Protein AF-A0A0J8B1Q4-F1 (afdb_monomer)

Organism: Beta vulgaris subsp. vulgaris (NCBI:txid3555)

pLDDT: mean 83.93, std 10.32, range [38.09, 93.94]

Solvent-accessible surface area (backbone atoms only — not comparable to full-atom values): 11770 Å² total; per-residue (Å²): 139,88,89,68,61,46,38,31,27,43,56,73,70,68,69,85,53,42,29,59,57,45,9,60,43,55,47,19,37,29,39,47,36,58,26,38,30,34,30,56,34,96,83,41,42,68,47,98,62,31,47,46,69,57,29,53,52,28,37,49,53,17,38,54,51,20,23,70,75,60,75,47,85,52,40,50,30,46,48,30,54,62,98,44,70,69,60,22,48,52,44,48,50,51,42,52,75,71,64,57,85,48,65,38,69,68,57,83,84,72,66,85,82,92,80,78,88,76,86,60,83,84,78,73,50,71,54,70,72,98,41,44,74,86,49,48,40,62,51,45,69,75,56,54,63,69,34,34,43,30,30,29,67,48,17,69,65,32,96,82,35,38,33,44,20,19,36,19,51,41,52,49,50,50,53,48,51,50,41,48,76,75,66,51,58,45,92,81,42,30,74,56,54,50,54,59,50,25,76,79,33,69,45,30,34,51,51,49,66,72,70,57,129

Structure (mmCIF, N/CA/C/O backbone):
data_AF-A0A0J8B1Q4-F1
#
_entry.id   AF-A0A0J8B1Q4-F1
#
loop_
_atom_site.group_PDB
_atom_site.id
_atom_site.type_symbol
_atom_site.label_atom_id
_atom_site.label_alt_id
_atom_site.label_comp_id
_atom_site.label_asym_id
_atom_site.label_entity_id
_atom_site.label_seq_id
_atom_site.pdbx_PDB_ins_code
_atom_site.Cartn_x
_atom_site.Cartn_y
_atom_site.Cartn_z
_atom_site.occupancy
_atom_site.B_iso_or_equiv
_atom_site.auth_seq_id
_atom_site.auth_comp_id
_atom_site.auth_asym_id
_atom_site.auth_atom_id
_atom_site.pdbx_PDB_model_num
ATOM 1 N N . MET A 1 1 ? -15.428 -6.285 -0.176 1.00 45.53 1 MET A N 1
ATOM 2 C CA . MET A 1 1 ? -16.090 -5.315 0.722 1.00 45.53 1 MET A CA 1
ATOM 3 C C . MET A 1 1 ? -16.021 -3.946 0.068 1.00 45.53 1 MET A C 1
ATOM 5 O O . MET A 1 1 ? -14.973 -3.623 -0.469 1.00 45.53 1 MET A O 1
ATOM 9 N N . TYR A 1 2 ? -17.114 -3.187 0.093 1.00 65.19 2 TYR A N 1
ATOM 10 C CA . TYR A 1 2 ? -17.169 -1.767 -0.281 1.00 65.19 2 TYR A CA 1
ATOM 11 C C . TYR A 1 2 ? -17.532 -0.963 0.982 1.00 65.19 2 TYR A C 1
ATOM 13 O O . TYR A 1 2 ? -18.141 -1.542 1.882 1.00 65.19 2 TYR A O 1
ATOM 21 N N . GLY A 1 3 ? -17.166 0.324 1.066 1.00 73.31 3 GLY A N 1
ATOM 22 C CA . GLY A 1 3 ? -17.510 1.196 2.209 1.00 73.31 3 GLY A CA 1
ATOM 23 C C . GLY A 1 3 ? -16.371 1.514 3.189 1.00 73.31 3 GLY A C 1
ATOM 24 O O . GLY A 1 3 ? -16.642 1.913 4.317 1.00 73.31 3 GLY A O 1
ATOM 25 N N . ARG A 1 4 ? -15.112 1.323 2.774 1.00 78.44 4 ARG A N 1
ATOM 26 C CA . ARG A 1 4 ? -13.911 1.838 3.450 1.00 78.44 4 ARG A CA 1
ATOM 27 C C . ARG A 1 4 ? -12.933 2.388 2.415 1.00 78.44 4 ARG A C 1
ATOM 29 O O . ARG A 1 4 ? -12.966 1.965 1.259 1.00 78.44 4 ARG A O 1
ATOM 36 N N . HIS A 1 5 ? -12.022 3.244 2.855 1.00 79.38 5 HIS A N 1
ATOM 37 C CA . HIS A 1 5 ? -10.946 3.796 2.031 1.00 79.38 5 HIS A CA 1
ATOM 38 C C . HIS A 1 5 ? -9.934 2.734 1.620 1.00 79.38 5 HIS A C 1
ATOM 40 O O . HIS A 1 5 ? -9.787 1.692 2.271 1.00 79.38 5 HIS A O 1
ATOM 46 N N . LEU A 1 6 ? -9.195 3.036 0.554 1.00 87.56 6 LEU A N 1
ATOM 47 C CA . LEU A 1 6 ? -8.104 2.197 0.076 1.00 87.56 6 LEU A CA 1
ATOM 48 C C . LEU A 1 6 ? -6.790 2.599 0.755 1.00 87.56 6 LEU A C 1
ATOM 50 O O . LEU A 1 6 ? -6.454 3.783 0.837 1.00 87.56 6 LEU A O 1
ATOM 54 N N . LEU A 1 7 ? -6.022 1.610 1.207 1.00 86.94 7 LEU A N 1
ATOM 55 C CA . LEU A 1 7 ? -4.734 1.818 1.865 1.00 86.94 7 LEU A CA 1
ATOM 56 C C . LEU A 1 7 ? -3.567 1.504 0.933 1.00 86.94 7 LEU A C 1
ATOM 58 O O . LEU A 1 7 ? -3.521 0.456 0.294 1.00 86.94 7 LEU A O 1
ATOM 62 N N . GLY A 1 8 ? -2.590 2.404 0.900 1.00 90.06 8 GLY A N 1
ATOM 63 C CA . GLY A 1 8 ? -1.397 2.333 0.073 1.00 90.06 8 GLY A CA 1
ATOM 64 C C . GLY A 1 8 ? -0.100 2.538 0.862 1.00 90.06 8 GLY A C 1
ATOM 65 O O . GLY A 1 8 ? -0.080 3.169 1.917 1.00 90.06 8 GLY A O 1
ATOM 66 N N . CYS A 1 9 ? 1.026 2.081 0.314 1.00 90.50 9 CYS A N 1
ATOM 67 C CA . CYS A 1 9 ? 2.361 2.398 0.837 1.00 90.50 9 CYS A CA 1
ATOM 68 C C . CYS A 1 9 ? 3.375 2.626 -0.293 1.00 90.50 9 CYS A C 1
ATOM 70 O O . CYS A 1 9 ? 3.524 1.793 -1.186 1.00 90.50 9 CYS A O 1
ATOM 72 N N . THR A 1 10 ? 4.124 3.735 -0.241 1.00 90.12 10 THR A N 1
ATOM 73 C CA . THR A 1 10 ? 5.301 3.924 -1.112 1.00 90.12 10 THR A CA 1
ATOM 74 C C . THR A 1 10 ? 6.493 3.189 -0.522 1.00 90.12 10 THR A C 1
ATOM 76 O O . THR A 1 10 ? 6.878 3.479 0.611 1.00 90.12 10 THR A O 1
ATOM 79 N N . ILE A 1 11 ? 7.109 2.296 -1.296 1.00 91.31 11 ILE A N 1
ATOM 80 C CA . ILE A 1 11 ? 8.283 1.544 -0.840 1.00 91.31 11 ILE A CA 1
ATOM 81 C C . ILE A 1 11 ? 9.485 2.479 -0.632 1.00 91.31 11 ILE A C 1
ATOM 83 O O . ILE A 1 11 ? 9.718 3.406 -1.412 1.00 91.31 11 ILE A O 1
ATOM 87 N N . LYS A 1 12 ? 10.257 2.226 0.429 1.00 86.00 12 LYS A N 1
ATOM 88 C CA . LYS A 1 12 ? 11.483 2.949 0.800 1.00 86.00 12 LYS A CA 1
ATOM 89 C C . LYS A 1 12 ? 12.621 1.954 1.106 1.00 86.00 12 LYS A C 1
ATOM 91 O O . LYS A 1 12 ? 12.324 0.810 1.437 1.00 86.00 12 LYS A O 1
ATOM 96 N N . PRO A 1 13 ? 13.905 2.369 1.043 1.00 87.88 13 PRO A N 1
ATOM 97 C CA . PRO A 1 13 ? 14.396 3.682 0.618 1.00 87.88 13 PRO A CA 1
ATOM 98 C C . PRO A 1 13 ? 14.016 3.992 -0.830 1.00 87.88 13 PRO A C 1
ATOM 100 O O . PRO A 1 13 ? 13.771 3.096 -1.631 1.00 87.88 13 PRO A O 1
ATOM 103 N N . LYS A 1 14 ? 13.930 5.287 -1.144 1.00 86.31 14 LYS A N 1
ATOM 104 C CA . LYS A 1 14 ? 13.450 5.788 -2.439 1.00 86.31 14 LYS A CA 1
ATOM 105 C C . LYS A 1 14 ? 14.196 5.169 -3.630 1.00 86.31 14 LYS A C 1
ATOM 107 O O . LYS A 1 14 ? 13.579 4.889 -4.647 1.00 86.31 14 LYS A O 1
ATOM 112 N N . LEU A 1 15 ? 15.502 4.933 -3.500 1.00 86.88 15 LEU A N 1
ATOM 113 C CA . LEU A 1 15 ? 16.348 4.264 -4.492 1.00 86.88 15 LEU A CA 1
ATOM 114 C C . LEU A 1 15 ? 17.369 3.360 -3.783 1.00 86.88 15 LEU A C 1
ATOM 116 O O . LEU A 1 15 ? 17.615 3.523 -2.588 1.00 86.88 15 LEU A O 1
ATOM 120 N N . GLY A 1 16 ? 17.988 2.441 -4.531 1.00 87.81 16 GLY A N 1
ATOM 121 C CA . GLY A 1 16 ? 19.101 1.606 -4.054 1.00 87.81 16 GLY A CA 1
ATOM 122 C C . GLY A 1 16 ? 18.732 0.181 -3.628 1.00 87.81 16 GLY A C 1
ATOM 123 O O . GLY A 1 16 ? 19.619 -0.591 -3.276 1.00 87.81 16 GLY A O 1
ATOM 124 N N . LEU A 1 17 ? 17.454 -0.197 -3.684 1.00 87.38 17 LEU A N 1
ATOM 125 C CA . LEU A 1 17 ? 17.024 -1.579 -3.463 1.00 87.38 17 LEU A CA 1
ATOM 126 C C . LEU A 1 17 ? 17.216 -2.436 -4.716 1.00 87.38 17 LEU A C 1
ATOM 128 O O . LEU A 1 17 ? 17.037 -1.954 -5.831 1.00 87.38 17 LEU A O 1
ATOM 132 N N . SER A 1 18 ? 17.520 -3.721 -4.521 1.00 90.25 18 SER A N 1
ATOM 133 C CA . SER A 1 18 ? 17.487 -4.711 -5.599 1.00 90.25 18 SER A CA 1
ATOM 134 C C . SER A 1 18 ? 16.038 -5.099 -5.941 1.00 90.25 18 SER A C 1
ATOM 136 O O . SER A 1 18 ? 15.181 -5.067 -5.051 1.00 90.25 18 SER A O 1
ATOM 138 N N . PRO A 1 19 ? 15.749 -5.554 -7.177 1.00 84.88 19 PRO A N 1
ATOM 139 C CA . PRO A 1 19 ? 14.405 -5.983 -7.577 1.00 84.88 19 PRO A CA 1
ATOM 140 C C . PRO A 1 19 ? 13.788 -7.033 -6.639 1.00 84.88 19 PRO A C 1
ATOM 142 O O . PRO A 1 19 ? 12.602 -6.977 -6.319 1.00 84.88 19 PRO A O 1
ATOM 145 N N . LYS A 1 20 ? 14.609 -7.973 -6.154 1.00 86.81 20 LYS A N 1
ATOM 146 C CA . LYS A 1 20 ? 14.173 -9.053 -5.263 1.00 86.81 20 LYS A CA 1
ATOM 147 C C . LYS A 1 20 ? 13.783 -8.538 -3.878 1.00 86.81 20 LYS A C 1
ATOM 149 O O . LYS A 1 20 ? 12.744 -8.940 -3.367 1.00 86.81 20 LYS A O 1
ATOM 154 N N . ASN A 1 21 ? 14.591 -7.658 -3.283 1.00 87.62 21 ASN A N 1
ATOM 155 C CA . ASN A 1 21 ? 14.268 -7.068 -1.980 1.00 87.62 21 ASN A CA 1
ATOM 156 C C . ASN A 1 21 ? 13.055 -6.139 -2.091 1.00 87.62 21 ASN A C 1
ATOM 158 O O . ASN A 1 21 ? 12.220 -6.098 -1.195 1.00 87.62 21 ASN A O 1
ATOM 162 N N . TYR A 1 22 ? 12.933 -5.435 -3.215 1.00 88.00 22 TYR A N 1
ATOM 163 C CA . TYR A 1 22 ? 11.797 -4.571 -3.491 1.00 88.00 22 TYR A CA 1
ATOM 164 C C . TYR A 1 22 ? 10.482 -5.367 -3.552 1.00 88.00 22 TYR A C 1
ATOM 166 O O . TYR A 1 22 ? 9.589 -5.150 -2.738 1.00 88.00 22 TYR A O 1
ATOM 174 N N . GLY A 1 23 ? 10.384 -6.330 -4.474 1.00 75.69 23 GLY A N 1
ATOM 175 C CA . GLY A 1 23 ? 9.156 -7.096 -4.687 1.00 75.69 23 GLY A CA 1
ATOM 176 C C . GLY A 1 23 ? 8.902 -8.142 -3.601 1.00 75.69 23 GLY A C 1
ATOM 177 O O . GLY A 1 23 ? 7.890 -8.103 -2.907 1.00 75.69 23 GLY A O 1
ATOM 178 N N . ARG A 1 24 ? 9.829 -9.085 -3.409 1.00 70.88 24 ARG A N 1
ATOM 179 C CA . ARG A 1 24 ? 9.572 -10.277 -2.582 1.00 70.88 24 ARG A CA 1
ATOM 180 C C . ARG A 1 24 ? 9.556 -9.993 -1.075 1.00 70.88 24 ARG A C 1
ATOM 182 O O . ARG A 1 24 ? 9.003 -10.800 -0.336 1.00 70.88 24 ARG A O 1
ATOM 189 N N . VAL A 1 25 ? 10.154 -8.888 -0.626 1.00 73.44 25 VAL A N 1
ATOM 190 C CA . VAL A 1 25 ? 10.196 -8.525 0.800 1.00 73.44 25 VAL A CA 1
ATOM 191 C C . VAL A 1 25 ? 9.242 -7.371 1.065 1.00 73.44 25 VAL A C 1
ATOM 193 O O . VAL A 1 25 ? 8.189 -7.578 1.652 1.00 73.44 25 VAL A O 1
ATOM 196 N N . LEU A 1 26 ? 9.539 -6.173 0.560 1.00 79.62 26 LEU A N 1
ATOM 197 C CA . LEU A 1 26 ? 8.792 -4.986 0.979 1.00 79.62 26 LEU A CA 1
ATOM 198 C C . LEU A 1 26 ? 7.367 -4.936 0.416 1.00 79.62 26 LEU A C 1
ATOM 200 O O . LEU A 1 26 ? 6.441 -4.594 1.143 1.00 79.62 26 LEU A O 1
ATOM 204 N N . VAL A 1 27 ? 7.165 -5.284 -0.858 1.00 84.19 27 VAL A N 1
ATOM 205 C CA . VAL A 1 27 ? 5.817 -5.289 -1.453 1.00 84.19 27 VAL A CA 1
ATOM 206 C C . VAL A 1 27 ? 4.957 -6.405 -0.861 1.00 84.19 27 VAL A C 1
ATOM 208 O O . VAL A 1 27 ? 3.825 -6.149 -0.459 1.00 84.19 27 VAL A O 1
ATOM 211 N N . TYR A 1 28 ? 5.493 -7.622 -0.763 1.00 89.38 28 TYR A N 1
ATOM 212 C CA . TYR A 1 28 ? 4.760 -8.761 -0.207 1.00 89.38 28 TYR A CA 1
ATOM 213 C C . TYR A 1 28 ? 4.361 -8.544 1.260 1.00 89.38 28 TYR A C 1
ATOM 215 O O . TYR A 1 28 ? 3.188 -8.707 1.584 1.00 89.38 28 TYR A O 1
ATOM 223 N N . GLU A 1 29 ? 5.293 -8.137 2.129 1.00 87.75 29 GLU A N 1
ATOM 224 C CA . GLU A 1 29 ? 5.008 -7.923 3.558 1.00 87.75 29 GLU A CA 1
ATOM 225 C C . GLU A 1 29 ? 3.957 -6.832 3.785 1.00 87.75 29 GLU A C 1
ATOM 227 O O . GLU A 1 29 ? 3.066 -6.991 4.611 1.00 87.75 29 GLU A O 1
ATOM 232 N N . CYS A 1 30 ? 4.023 -5.741 3.019 1.00 88.25 30 CYS A N 1
ATOM 233 C CA . CYS A 1 30 ? 3.037 -4.667 3.078 1.00 88.25 30 CYS A CA 1
ATOM 234 C C . CYS A 1 30 ? 1.630 -5.131 2.657 1.00 88.25 30 CYS A C 1
ATOM 236 O O . CYS A 1 30 ? 0.641 -4.754 3.283 1.00 88.25 30 CYS A O 1
ATOM 238 N N . LEU A 1 31 ? 1.523 -5.921 1.583 1.00 89.62 31 LEU A N 1
ATOM 239 C CA . LEU A 1 31 ? 0.232 -6.334 1.017 1.00 89.62 31 LEU A CA 1
ATOM 240 C C . LEU A 1 31 ? -0.425 -7.483 1.786 1.00 89.62 31 LEU A C 1
ATOM 242 O O . LEU A 1 31 ? -1.651 -7.519 1.899 1.00 89.62 31 LEU A O 1
ATOM 246 N N . ARG A 1 32 ? 0.374 -8.427 2.295 1.00 87.62 32 ARG A N 1
ATOM 247 C CA . ARG A 1 32 ? -0.117 -9.615 3.006 1.00 87.62 32 ARG A CA 1
ATOM 248 C C . ARG A 1 32 ? -0.903 -9.254 4.263 1.00 87.62 32 ARG A C 1
ATOM 250 O O . ARG A 1 32 ? -1.856 -9.942 4.597 1.00 87.62 32 ARG A O 1
ATOM 257 N N . ASP A 1 33 ? -0.525 -8.177 4.938 1.00 80.31 33 ASP A N 1
ATOM 258 C CA . ASP A 1 33 ? -1.035 -7.870 6.274 1.00 80.31 33 ASP A CA 1
ATOM 259 C C . ASP A 1 33 ? -1.966 -6.645 6.307 1.00 80.31 33 ASP A C 1
ATOM 261 O O . ASP A 1 33 ? -2.170 -6.033 7.351 1.00 80.31 33 ASP A O 1
ATOM 265 N N . GLY A 1 34 ? -2.580 -6.302 5.167 1.00 80.38 34 GLY A N 1
ATOM 266 C CA . GLY A 1 34 ? -3.809 -5.496 5.164 1.00 80.38 34 GLY A CA 1
ATOM 267 C C . GLY A 1 34 ? -3.847 -4.289 4.231 1.00 80.38 34 GLY A C 1
ATOM 268 O O . GLY A 1 34 ? -4.937 -3.744 4.040 1.00 80.38 34 GLY A O 1
ATOM 269 N N . LEU A 1 35 ? -2.726 -3.888 3.615 1.00 89.00 35 LEU A N 1
ATOM 270 C CA . LEU A 1 35 ? -2.745 -2.828 2.599 1.00 89.00 35 LEU A CA 1
ATOM 271 C C . LEU A 1 35 ? -3.386 -3.330 1.300 1.00 89.00 35 LEU A C 1
ATOM 273 O O . LEU A 1 35 ? -3.226 -4.491 0.918 1.00 89.00 35 LEU A O 1
ATOM 277 N N . ASP A 1 36 ? -4.102 -2.445 0.610 1.00 91.19 36 ASP A N 1
ATOM 278 C CA . ASP A 1 36 ? -4.689 -2.731 -0.704 1.00 91.19 36 ASP A CA 1
ATOM 279 C C . ASP A 1 36 ? -3.647 -2.516 -1.810 1.00 91.19 36 ASP A C 1
ATOM 281 O O . ASP A 1 36 ? -3.567 -3.285 -2.771 1.00 91.19 36 ASP A O 1
ATOM 285 N N . PHE A 1 37 ? -2.805 -1.491 -1.639 1.00 93.38 37 PHE A N 1
ATOM 286 C CA . PHE A 1 37 ? -1.808 -1.071 -2.609 1.00 93.38 37 PHE A CA 1
ATOM 287 C C . PHE A 1 37 ? -0.412 -0.894 -2.014 1.00 93.38 37 PHE A C 1
ATOM 289 O O . PHE A 1 37 ? -0.201 -0.478 -0.876 1.00 93.38 37 PHE A O 1
ATOM 296 N N . THR A 1 38 ? 0.586 -1.104 -2.856 1.00 93.25 38 THR A N 1
ATOM 297 C CA . THR A 1 38 ? 1.923 -0.523 -2.685 1.00 93.25 38 THR A CA 1
ATOM 298 C C . THR A 1 38 ? 2.293 0.252 -3.944 1.00 93.25 38 THR A C 1
ATOM 300 O O . THR A 1 38 ? 1.596 0.158 -4.954 1.00 93.25 38 THR A O 1
ATOM 303 N N . LYS A 1 39 ? 3.352 1.062 -3.914 1.00 92.06 39 LYS A N 1
ATOM 304 C CA . LYS A 1 39 ? 3.768 1.821 -5.098 1.00 92.06 39 LYS A CA 1
ATOM 305 C C . LYS A 1 39 ? 5.262 2.012 -5.232 1.00 92.06 39 LYS A C 1
ATOM 307 O O . LYS A 1 39 ? 5.965 2.214 -4.234 1.00 92.06 39 LYS A O 1
ATOM 312 N N . ASP A 1 40 ? 5.675 2.075 -6.492 1.00 90.44 40 ASP A N 1
ATOM 313 C CA . ASP A 1 40 ? 6.916 2.706 -6.907 1.00 90.44 40 ASP A CA 1
ATOM 314 C C . ASP A 1 40 ? 6.962 4.164 -6.429 1.00 90.44 40 ASP A C 1
ATOM 316 O O . ASP A 1 40 ? 5.959 4.885 -6.388 1.00 90.44 40 ASP A O 1
ATOM 320 N N . ASP A 1 41 ? 8.144 4.600 -6.008 1.00 90.38 41 ASP A N 1
ATOM 321 C CA . ASP A 1 41 ? 8.430 6.020 -5.816 1.00 90.38 41 ASP A CA 1
ATOM 322 C C . ASP A 1 41 ? 8.508 6.701 -7.196 1.00 90.38 41 ASP A C 1
ATOM 324 O O . ASP A 1 41 ? 8.868 6.059 -8.183 1.00 90.38 41 ASP A O 1
ATOM 328 N N . GLU A 1 42 ? 8.181 7.988 -7.285 1.00 83.81 42 GLU A N 1
ATOM 329 C CA . GLU A 1 42 ? 8.157 8.745 -8.546 1.00 83.81 42 GLU A CA 1
ATOM 330 C C . GLU A 1 42 ? 9.510 8.712 -9.279 1.00 83.81 42 GLU A C 1
ATOM 332 O O . GLU A 1 42 ? 9.580 8.712 -10.506 1.00 83.81 42 GLU A O 1
ATOM 337 N N . ASN A 1 43 ? 10.613 8.579 -8.533 1.00 86.06 43 ASN A N 1
ATOM 338 C CA . ASN A 1 43 ? 11.935 8.472 -9.146 1.00 86.06 43 ASN A CA 1
ATOM 339 C C . ASN A 1 43 ? 12.342 7.028 -9.464 1.00 86.06 43 ASN A C 1
ATOM 341 O O . ASN A 1 43 ? 13.401 6.833 -10.058 1.00 86.06 43 ASN A O 1
ATOM 345 N N . VAL A 1 44 ? 11.572 6.008 -9.078 1.00 87.81 44 VAL A N 1
ATOM 346 C CA . VAL A 1 44 ? 11.858 4.603 -9.403 1.00 87.81 44 VAL A CA 1
ATOM 347 C C . VAL A 1 44 ? 11.394 4.324 -10.828 1.00 87.81 44 VAL A C 1
ATOM 349 O O . VAL A 1 44 ? 10.207 4.200 -11.097 1.00 87.81 44 VAL A O 1
ATOM 352 N N . ASN A 1 45 ? 12.351 4.194 -11.746 1.00 88.25 45 ASN A N 1
ATOM 353 C CA . ASN A 1 45 ? 12.093 3.984 -13.166 1.00 88.25 45 ASN A CA 1
ATOM 354 C C . ASN A 1 45 ? 12.822 2.721 -13.620 1.00 88.25 45 ASN A C 1
ATOM 356 O O . ASN A 1 45 ? 12.360 1.608 -13.375 1.00 88.25 45 ASN A O 1
ATOM 360 N N . SER A 1 46 ? 13.980 2.884 -14.252 1.00 88.44 46 SER A N 1
ATOM 361 C CA . SER A 1 46 ? 14.907 1.799 -14.550 1.00 88.44 46 SER A CA 1
ATOM 362 C C . SER A 1 46 ? 16.313 2.308 -14.288 1.00 88.44 46 SER A C 1
ATOM 364 O O . SER A 1 46 ? 16.786 3.201 -14.990 1.00 88.44 46 SER A O 1
ATOM 366 N N . GLN A 1 47 ? 16.962 1.763 -13.268 1.00 89.69 47 GLN A N 1
ATOM 367 C CA . GLN A 1 47 ? 18.279 2.191 -12.809 1.00 89.69 47 GLN A CA 1
ATOM 368 C C . GLN A 1 47 ? 19.250 1.007 -12.767 1.00 89.69 47 GLN A C 1
ATOM 370 O O . GLN A 1 47 ? 18.795 -0.134 -12.722 1.00 89.69 47 GLN A O 1
ATOM 375 N N . PRO A 1 48 ? 20.577 1.243 -12.722 1.00 89.88 48 PRO A N 1
ATOM 376 C CA . PRO A 1 48 ? 21.569 0.164 -12.696 1.00 89.88 48 PRO A CA 1
ATOM 377 C C . PRO A 1 48 ? 21.376 -0.857 -11.564 1.00 89.88 48 PRO A C 1
ATOM 379 O O . PRO A 1 48 ? 21.692 -2.026 -11.730 1.00 89.88 48 PRO A O 1
ATOM 382 N N . PHE A 1 49 ? 20.841 -0.430 -10.417 1.00 88.12 49 PHE A N 1
ATOM 383 C CA . PHE A 1 49 ? 20.572 -1.309 -9.274 1.00 88.12 49 PHE A CA 1
ATOM 384 C C . PHE A 1 49 ? 19.216 -2.030 -9.354 1.00 88.12 49 PHE A C 1
ATOM 386 O O . PHE A 1 49 ? 18.988 -2.975 -8.602 1.00 88.12 49 PHE A O 1
ATOM 393 N N . MET A 1 50 ? 18.304 -1.583 -10.227 1.00 88.81 50 MET A N 1
ATOM 394 C CA . MET A 1 50 ? 16.955 -2.132 -10.356 1.00 88.81 50 MET A CA 1
ATOM 395 C C . MET A 1 50 ? 16.364 -1.811 -11.731 1.00 88.81 50 MET A C 1
ATOM 397 O O . MET A 1 50 ? 15.794 -0.737 -11.958 1.00 88.81 50 MET A O 1
ATOM 401 N N . HIS A 1 51 ? 16.479 -2.766 -12.653 1.00 93.31 51 HIS A N 1
ATOM 402 C CA . HIS A 1 51 ? 15.824 -2.684 -13.952 1.00 93.31 51 HIS A CA 1
ATOM 403 C C . HIS A 1 51 ? 14.311 -2.871 -13.813 1.00 93.31 51 HIS A C 1
ATOM 405 O O . HIS A 1 51 ? 13.830 -3.672 -13.009 1.00 93.31 51 HIS A O 1
ATOM 411 N N . TRP A 1 52 ? 13.551 -2.122 -14.615 1.00 91.56 52 TRP A N 1
ATOM 412 C CA . TRP A 1 52 ? 12.091 -2.090 -14.508 1.00 91.56 52 TRP A CA 1
ATOM 413 C C . TRP A 1 52 ? 11.450 -3.462 -14.731 1.00 91.56 52 TRP A C 1
ATOM 415 O O . TRP A 1 52 ? 10.543 -3.838 -13.997 1.00 91.56 52 TRP A O 1
ATOM 425 N N . ARG A 1 53 ? 11.956 -4.241 -15.694 1.00 92.25 53 ARG A N 1
ATOM 426 C CA . ARG A 1 53 ? 11.380 -5.543 -16.044 1.00 92.25 53 ARG A CA 1
ATOM 427 C C . ARG A 1 53 ? 11.497 -6.546 -14.897 1.00 92.25 53 ARG A C 1
ATOM 429 O O . ARG A 1 53 ? 10.516 -7.205 -14.565 1.00 92.25 53 ARG A O 1
ATOM 436 N N . ASP A 1 54 ? 12.664 -6.606 -14.260 1.00 92.62 54 ASP A N 1
ATOM 437 C CA . ASP A 1 54 ? 12.895 -7.483 -13.110 1.00 92.62 54 ASP A CA 1
ATOM 438 C C . ASP A 1 54 ? 12.011 -7.072 -11.932 1.00 92.62 54 ASP A C 1
ATOM 440 O O . ASP A 1 54 ? 11.400 -7.920 -11.285 1.00 92.62 54 ASP A O 1
ATOM 444 N N . ARG A 1 55 ? 11.884 -5.760 -11.682 1.00 93.94 55 ARG A N 1
ATOM 445 C CA . ARG A 1 55 ? 10.992 -5.240 -10.639 1.00 93.94 55 ARG A CA 1
ATOM 446 C C . ARG A 1 55 ? 9.545 -5.656 -10.886 1.00 93.94 55 ARG A C 1
ATOM 448 O O . ARG A 1 55 ? 8.905 -6.158 -9.971 1.00 93.94 55 ARG A O 1
ATOM 455 N N . PHE A 1 56 ? 9.048 -5.493 -12.112 1.00 93.88 56 PHE A N 1
ATOM 456 C CA . PHE A 1 56 ? 7.672 -5.842 -12.472 1.00 93.88 56 PHE A CA 1
ATOM 457 C C . PHE A 1 56 ? 7.391 -7.326 -12.207 1.00 93.88 56 PHE A C 1
ATOM 459 O O . PHE A 1 56 ? 6.358 -7.652 -11.628 1.00 93.88 56 PHE A O 1
ATOM 466 N N . LEU A 1 57 ? 8.335 -8.210 -12.546 1.00 93.44 57 LEU A N 1
ATOM 467 C CA . LEU A 1 57 ? 8.218 -9.646 -12.288 1.00 93.44 57 LEU A CA 1
ATOM 468 C C . LEU A 1 57 ? 8.137 -9.965 -10.788 1.00 93.44 57 LEU A C 1
ATOM 470 O O . LEU A 1 57 ? 7.219 -10.664 -10.362 1.00 93.44 57 LEU A O 1
ATOM 474 N N . PHE A 1 58 ? 9.056 -9.435 -9.975 1.00 93.19 58 PHE A N 1
ATOM 475 C CA . PHE A 1 58 ? 9.052 -9.707 -8.533 1.00 93.19 58 PHE A CA 1
ATOM 476 C C . PHE A 1 58 ? 7.865 -9.062 -7.807 1.00 93.19 58 PHE A C 1
ATOM 478 O O . PHE A 1 58 ? 7.341 -9.654 -6.864 1.00 93.19 58 PHE A O 1
ATOM 485 N N . CYS A 1 59 ? 7.423 -7.875 -8.231 1.00 92.44 59 CYS A N 1
ATOM 486 C CA . CYS A 1 59 ? 6.226 -7.238 -7.683 1.00 92.44 59 CYS A CA 1
ATOM 487 C C . CYS A 1 59 ? 4.958 -8.019 -8.045 1.00 92.44 59 CYS A C 1
ATOM 489 O O . CYS A 1 59 ? 4.101 -8.186 -7.185 1.00 92.44 59 CYS A O 1
ATOM 491 N N . ALA A 1 60 ? 4.846 -8.534 -9.275 1.00 92.19 60 ALA A N 1
ATOM 492 C CA . ALA A 1 60 ? 3.725 -9.386 -9.666 1.00 92.19 60 ALA A CA 1
ATOM 493 C C . ALA A 1 60 ? 3.703 -10.696 -8.859 1.00 92.19 60 ALA A C 1
ATOM 495 O O . ALA A 1 60 ? 2.652 -11.079 -8.352 1.00 92.19 60 ALA A O 1
ATOM 496 N N . GLU A 1 61 ? 4.860 -11.343 -8.660 1.00 92.75 61 GLU A N 1
ATOM 497 C CA . GLU A 1 61 ? 4.973 -12.533 -7.799 1.00 92.75 61 GLU A CA 1
ATOM 498 C C . GLU A 1 61 ? 4.475 -12.240 -6.373 1.00 92.75 61 GLU A C 1
ATOM 500 O O . GLU A 1 61 ? 3.644 -12.970 -5.831 1.00 92.75 61 GLU A O 1
ATOM 505 N N . ALA A 1 62 ? 4.954 -11.147 -5.776 1.00 91.81 62 ALA A N 1
ATOM 506 C CA . ALA A 1 62 ? 4.575 -10.720 -4.434 1.00 91.81 62 ALA A CA 1
ATOM 507 C C . ALA A 1 62 ? 3.080 -10.396 -4.306 1.00 91.81 62 ALA A C 1
ATOM 509 O O . ALA A 1 62 ? 2.441 -10.794 -3.332 1.00 91.81 62 ALA A O 1
ATOM 510 N N . LEU A 1 63 ? 2.529 -9.706 -5.305 1.00 92.62 63 LEU A N 1
ATOM 511 C CA . LEU A 1 63 ? 1.125 -9.321 -5.382 1.00 92.62 63 LEU A CA 1
ATOM 512 C C . LEU A 1 63 ? 0.208 -10.542 -5.408 1.00 92.62 63 LEU A C 1
ATOM 514 O O . LEU A 1 63 ? -0.687 -10.649 -4.572 1.00 92.62 63 LEU A O 1
ATOM 518 N N . TYR A 1 64 ? 0.456 -11.486 -6.317 1.00 93.06 64 TYR A N 1
ATOM 519 C CA . TYR A 1 64 ? -0.375 -12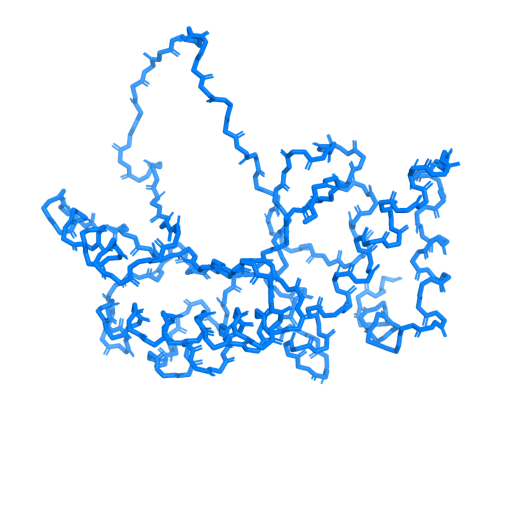.684 -6.418 1.00 93.06 64 TYR A CA 1
ATOM 520 C C . TYR A 1 64 ? -0.234 -13.592 -5.200 1.00 93.06 64 TYR A C 1
ATOM 522 O O . TYR A 1 64 ? -1.219 -14.191 -4.775 1.00 93.06 64 TYR A O 1
ATOM 530 N N . LYS A 1 65 ? 0.957 -13.649 -4.593 1.00 93.06 65 LYS A N 1
ATOM 531 C CA . LYS A 1 65 ? 1.161 -14.373 -3.338 1.00 93.06 65 LYS A CA 1
ATOM 532 C C . LYS A 1 65 ? 0.337 -13.767 -2.194 1.00 93.06 65 LYS A C 1
ATOM 534 O O . LYS A 1 65 ? -0.390 -14.494 -1.526 1.00 93.06 65 LYS A O 1
ATOM 539 N N . ALA A 1 66 ? 0.400 -12.449 -1.997 1.00 91.06 66 ALA A N 1
ATOM 540 C CA . ALA A 1 66 ? -0.376 -11.765 -0.959 1.00 91.06 66 ALA A CA 1
ATOM 541 C C . ALA A 1 66 ? -1.892 -11.871 -1.201 1.00 91.06 66 ALA A C 1
ATOM 543 O O . ALA A 1 66 ? -2.656 -12.099 -0.265 1.00 91.06 66 ALA A O 1
ATOM 544 N N . GLN A 1 67 ? -2.338 -11.759 -2.454 1.00 92.56 67 GLN A N 1
ATOM 545 C CA . GLN A 1 67 ? -3.744 -11.936 -2.822 1.00 92.56 67 GLN A CA 1
ATOM 546 C C . GLN A 1 67 ? -4.236 -13.367 -2.554 1.00 92.56 67 GLN A C 1
ATOM 548 O O . GLN A 1 67 ? -5.342 -13.545 -2.052 1.00 92.56 67 GLN A O 1
ATOM 553 N N . ALA A 1 68 ? -3.419 -14.387 -2.837 1.00 91.88 68 ALA A N 1
ATOM 554 C CA . ALA A 1 68 ? -3.767 -15.779 -2.549 1.00 91.88 68 ALA A CA 1
ATOM 555 C C . ALA A 1 68 ? -3.870 -16.067 -1.041 1.00 91.88 68 ALA A C 1
ATOM 557 O O . ALA A 1 68 ? -4.721 -16.849 -0.630 1.00 91.88 68 ALA A O 1
ATOM 558 N N . GLU A 1 69 ? -3.028 -15.434 -0.220 1.00 92.31 69 GLU A N 1
ATOM 559 C CA . GLU A 1 69 ? -3.034 -15.616 1.239 1.00 92.31 69 GLU A CA 1
ATOM 560 C C . GLU A 1 69 ? -4.160 -14.843 1.937 1.00 92.31 69 GLU A C 1
ATOM 562 O O . GLU A 1 69 ? -4.732 -15.336 2.905 1.00 92.31 69 GLU A O 1
ATOM 567 N N . THR A 1 70 ? -4.494 -13.645 1.451 1.00 89.25 70 THR A N 1
ATOM 568 C CA . THR A 1 70 ? -5.500 -12.770 2.081 1.00 89.25 70 THR A CA 1
ATOM 569 C C . THR A 1 70 ? -6.912 -12.967 1.538 1.00 89.25 70 THR A C 1
ATOM 571 O O . THR A 1 70 ? -7.880 -12.638 2.219 1.00 89.25 70 THR A O 1
ATOM 574 N N . GLY A 1 71 ? -7.050 -13.449 0.299 1.00 90.69 71 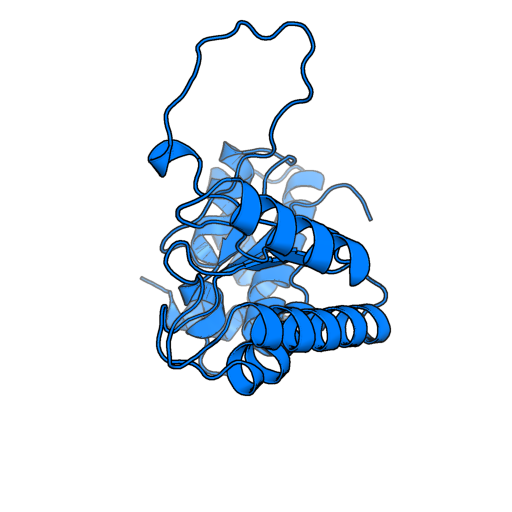GLY A N 1
ATOM 575 C CA . GLY A 1 71 ? -8.326 -13.480 -0.420 1.00 90.69 71 GLY A CA 1
ATOM 576 C C . GLY A 1 71 ? -8.845 -12.098 -0.852 1.00 90.69 71 GLY A C 1
ATOM 577 O O . GLY A 1 71 ? -9.914 -12.016 -1.456 1.00 90.69 71 GLY A O 1
ATOM 578 N N . GLU A 1 72 ? -8.112 -11.014 -0.576 1.00 89.50 72 GLU A N 1
ATOM 579 C CA . GLU A 1 72 ? -8.434 -9.650 -1.011 1.00 89.50 72 GLU A CA 1
ATOM 580 C C . GLU A 1 72 ? -7.677 -9.308 -2.304 1.00 89.50 72 GLU A C 1
ATOM 582 O O . GLU A 1 72 ? -6.527 -9.709 -2.481 1.00 89.50 72 GLU A O 1
ATOM 587 N N . ILE A 1 73 ? -8.288 -8.526 -3.202 1.00 91.56 73 ILE A N 1
ATOM 588 C CA . ILE A 1 73 ? -7.601 -8.032 -4.407 1.00 91.56 73 ILE A CA 1
ATOM 589 C C . ILE A 1 73 ? -6.480 -7.080 -3.985 1.00 91.56 73 ILE A C 1
ATOM 591 O O . ILE A 1 73 ? -6.726 -6.132 -3.239 1.00 91.56 73 ILE A O 1
ATOM 595 N N . LYS A 1 74 ? -5.264 -7.314 -4.486 1.00 92.44 74 LYS A N 1
ATOM 596 C CA . LYS A 1 74 ? -4.082 -6.495 -4.182 1.00 92.44 74 LYS A CA 1
ATOM 597 C C . LYS A 1 74 ? -3.555 -5.797 -5.429 1.00 92.44 74 LYS A C 1
ATOM 599 O O . LYS A 1 74 ? -3.707 -6.290 -6.545 1.00 92.44 74 LYS A O 1
ATOM 604 N N . GLY A 1 75 ? -2.914 -4.648 -5.235 1.00 92.38 75 GLY A N 1
ATOM 605 C CA . GLY A 1 75 ? -2.323 -3.843 -6.300 1.00 92.38 75 GLY A CA 1
ATOM 606 C C . GLY A 1 75 ? -0.909 -3.360 -5.973 1.00 92.38 75 GLY A C 1
ATOM 607 O O . GLY A 1 75 ? -0.555 -3.115 -4.822 1.00 92.38 75 GLY A O 1
ATOM 608 N N . HIS A 1 76 ? -0.089 -3.175 -7.001 1.00 93.88 76 HIS A N 1
ATOM 609 C CA . HIS A 1 76 ? 1.157 -2.425 -6.886 1.00 93.88 76 HIS A CA 1
ATOM 610 C C . HIS A 1 76 ? 1.242 -1.439 -8.045 1.00 93.88 76 HIS A C 1
ATOM 612 O O . HIS A 1 76 ? 1.166 -1.854 -9.198 1.00 93.88 76 HIS A O 1
ATOM 618 N N . TYR A 1 77 ? 1.398 -0.147 -7.759 1.00 90.69 77 TYR A N 1
ATOM 619 C CA . TYR A 1 77 ? 1.523 0.872 -8.797 1.00 90.69 77 TYR A CA 1
ATOM 620 C C . TYR A 1 77 ? 2.904 0.779 -9.449 1.00 90.69 77 TYR A C 1
ATOM 622 O O . TYR A 1 77 ? 3.874 1.371 -8.971 1.00 90.69 77 TYR A O 1
ATOM 630 N N . LEU A 1 78 ? 2.981 0.012 -10.536 1.00 91.38 78 LEU A N 1
ATOM 631 C CA . LEU A 1 78 ? 4.193 -0.144 -11.332 1.00 91.38 78 LEU A CA 1
ATOM 632 C C . LEU A 1 78 ? 4.439 1.119 -12.163 1.00 91.38 78 LEU A C 1
ATOM 634 O O . LEU A 1 78 ? 3.586 1.526 -12.953 1.00 91.38 78 LEU A O 1
ATOM 638 N N . ASN A 1 79 ? 5.602 1.744 -11.990 1.00 90.50 79 ASN A N 1
ATOM 639 C CA . ASN A 1 79 ? 5.918 3.009 -12.643 1.00 90.50 79 ASN A CA 1
ATOM 640 C C . ASN A 1 79 ? 6.282 2.819 -14.125 1.00 90.50 79 ASN A C 1
ATOM 642 O O . ASN A 1 79 ? 7.316 2.234 -14.483 1.00 90.50 79 ASN A O 1
ATOM 646 N N . ALA A 1 80 ? 5.424 3.348 -14.998 1.00 87.12 80 ALA A N 1
ATOM 647 C CA . ALA A 1 80 ? 5.606 3.356 -16.445 1.00 87.12 80 ALA A CA 1
ATOM 648 C C . ALA A 1 80 ? 6.323 4.622 -16.959 1.00 87.12 80 ALA A C 1
ATOM 650 O O . ALA A 1 80 ? 6.611 4.703 -18.153 1.00 87.12 80 ALA A O 1
ATOM 651 N N . THR A 1 81 ? 6.648 5.592 -16.097 1.00 82.69 81 THR A N 1
ATOM 652 C CA . THR A 1 81 ? 7.329 6.841 -16.465 1.00 82.69 81 THR A CA 1
ATOM 653 C C . THR A 1 81 ? 8.677 6.579 -17.145 1.00 82.69 81 THR A C 1
ATOM 655 O O . THR A 1 81 ? 9.543 5.845 -16.661 1.00 82.69 81 THR A O 1
ATOM 658 N N . VAL A 1 82 ? 8.873 7.174 -18.322 1.00 85.25 82 VAL A N 1
ATOM 659 C CA . VAL A 1 82 ? 10.111 7.064 -19.104 1.00 85.25 82 VAL A CA 1
ATOM 660 C C . VAL A 1 82 ? 10.186 8.171 -20.157 1.00 85.25 82 VAL A C 1
ATOM 662 O O . VAL A 1 82 ? 9.199 8.844 -20.444 1.00 85.25 82 VAL A O 1
ATOM 665 N N . GLY A 1 83 ? 11.382 8.373 -20.715 1.00 75.75 83 GLY A N 1
ATOM 666 C CA . GLY A 1 83 ? 11.718 9.441 -21.657 1.00 75.75 83 GLY A CA 1
ATOM 667 C C . GLY A 1 83 ? 11.060 9.366 -23.042 1.00 75.75 83 GLY A C 1
ATOM 668 O O . GLY A 1 83 ? 11.043 10.380 -23.734 1.00 75.75 83 GLY A O 1
ATOM 669 N N . THR A 1 84 ? 10.447 8.253 -23.447 1.00 74.69 84 THR A N 1
ATOM 670 C CA . THR A 1 84 ? 9.764 8.130 -24.751 1.00 74.69 84 THR A CA 1
ATOM 671 C C . THR A 1 84 ? 8.414 7.430 -24.616 1.00 74.69 84 THR A C 1
ATOM 673 O O . THR A 1 84 ? 8.211 6.619 -23.712 1.00 74.69 84 THR A O 1
ATOM 676 N N . CYS A 1 85 ? 7.465 7.751 -25.497 1.00 74.69 85 CYS A N 1
ATOM 677 C CA . CYS A 1 85 ? 6.132 7.146 -25.457 1.00 74.69 85 CYS A CA 1
ATOM 678 C C . CYS A 1 85 ? 6.182 5.647 -25.782 1.00 74.69 85 CYS A C 1
ATOM 680 O O . CYS A 1 85 ? 5.463 4.863 -25.173 1.00 74.69 85 CYS A O 1
ATOM 682 N N . GLU A 1 86 ? 7.074 5.229 -26.679 1.00 76.50 86 GLU A N 1
ATOM 683 C CA . GLU A 1 86 ? 7.263 3.831 -27.064 1.00 76.50 86 GLU A CA 1
ATOM 684 C C . GLU A 1 86 ? 7.710 2.984 -25.871 1.00 76.50 86 GLU A C 1
ATOM 686 O O . GLU A 1 86 ? 7.167 1.906 -25.640 1.00 76.50 86 GLU A O 1
ATOM 691 N N . GLU A 1 87 ? 8.666 3.472 -25.076 1.00 79.25 87 GLU A N 1
ATOM 692 C CA . GLU A 1 87 ? 9.108 2.765 -23.871 1.00 79.25 87 GLU A CA 1
ATOM 693 C C . GLU A 1 87 ? 8.029 2.767 -22.785 1.00 79.25 87 GLU A C 1
ATOM 695 O O . GLU A 1 87 ? 7.866 1.769 -22.083 1.00 79.25 87 GLU A O 1
ATOM 700 N N . MET A 1 88 ? 7.251 3.847 -22.664 1.00 83.69 88 MET A N 1
ATOM 701 C CA . MET A 1 88 ? 6.142 3.917 -21.707 1.00 83.69 88 MET A CA 1
ATOM 702 C C . MET A 1 88 ? 5.090 2.857 -22.043 1.00 83.69 88 MET A C 1
ATOM 704 O O . MET A 1 88 ? 4.669 2.092 -21.173 1.00 83.69 88 MET A O 1
ATOM 708 N N . ILE A 1 89 ? 4.717 2.763 -23.323 1.00 80.50 89 ILE A N 1
ATOM 709 C CA . ILE A 1 89 ? 3.769 1.767 -23.823 1.00 80.50 89 ILE A CA 1
ATOM 710 C C . ILE A 1 89 ? 4.324 0.357 -23.618 1.00 80.50 89 ILE A C 1
ATOM 712 O O . ILE A 1 89 ? 3.588 -0.500 -23.141 1.00 80.50 89 ILE A O 1
ATOM 716 N N . LYS A 1 90 ? 5.613 0.100 -23.885 1.00 83.88 90 LYS A N 1
ATOM 717 C CA . LYS A 1 90 ? 6.228 -1.215 -23.616 1.00 83.88 90 LYS A CA 1
ATOM 718 C C . LYS A 1 90 ? 6.093 -1.630 -22.151 1.00 83.88 90 LYS A C 1
ATOM 720 O O . LYS A 1 90 ? 5.765 -2.783 -21.877 1.00 83.88 90 LYS A O 1
ATOM 725 N N . ARG A 1 91 ? 6.303 -0.704 -21.210 1.00 88.94 91 ARG A N 1
ATOM 726 C CA . ARG A 1 91 ? 6.113 -0.979 -19.776 1.00 88.94 91 ARG A CA 1
ATOM 727 C C . ARG A 1 91 ? 4.654 -1.267 -19.443 1.00 88.94 91 ARG A C 1
ATOM 729 O O . ARG A 1 91 ? 4.379 -2.239 -18.747 1.00 88.94 91 ARG A O 1
ATOM 736 N N . ALA A 1 92 ? 3.726 -0.468 -19.967 1.00 83.50 92 ALA A N 1
ATOM 737 C CA . ALA A 1 92 ? 2.293 -0.668 -19.757 1.00 83.50 92 ALA A CA 1
ATOM 738 C C . ALA A 1 92 ? 1.795 -2.002 -20.347 1.00 83.50 92 ALA A C 1
ATOM 740 O O . ALA A 1 92 ? 1.028 -2.715 -19.704 1.00 83.50 92 ALA A O 1
ATOM 741 N N . VAL A 1 93 ? 2.274 -2.376 -21.538 1.00 87.31 93 VAL A N 1
ATOM 742 C CA . VAL A 1 93 ? 1.981 -3.669 -22.173 1.00 87.31 93 VAL A CA 1
ATOM 743 C C . VAL A 1 93 ? 2.514 -4.812 -21.321 1.00 87.31 93 VAL A C 1
ATOM 745 O O . VAL A 1 93 ? 1.767 -5.741 -21.041 1.00 87.31 93 VAL A O 1
ATOM 748 N N . PHE A 1 94 ? 3.752 -4.723 -20.830 1.00 91.19 94 PHE A N 1
ATOM 749 C CA . PHE A 1 94 ? 4.304 -5.764 -19.964 1.00 91.19 94 PHE A CA 1
ATOM 750 C C . PHE A 1 94 ? 3.531 -5.891 -18.642 1.00 91.19 94 PHE A C 1
ATOM 752 O O . PHE A 1 94 ? 3.247 -6.998 -18.199 1.00 91.19 94 PHE A O 1
ATOM 759 N N . ALA A 1 95 ? 3.117 -4.778 -18.028 1.00 88.69 95 ALA A N 1
ATOM 760 C CA . ALA A 1 95 ? 2.245 -4.807 -16.851 1.00 88.69 95 ALA A CA 1
ATOM 761 C C . ALA A 1 95 ? 0.900 -5.500 -17.149 1.00 88.69 95 ALA A C 1
ATOM 763 O O . ALA A 1 95 ? 0.447 -6.337 -16.367 1.00 88.69 95 ALA A O 1
ATOM 764 N N . ARG A 1 96 ? 0.298 -5.214 -18.312 1.00 88.75 96 ARG A N 1
ATOM 765 C CA . ARG A 1 96 ? -0.926 -5.877 -18.781 1.00 88.75 96 ARG A CA 1
ATOM 766 C C . ARG A 1 96 ? -0.723 -7.378 -19.003 1.00 88.75 96 ARG A C 1
ATOM 768 O O . ARG A 1 96 ? -1.589 -8.154 -18.618 1.00 88.75 96 ARG A O 1
ATOM 775 N N . GLU A 1 97 ? 0.392 -7.790 -19.604 1.00 92.31 97 GLU A N 1
ATOM 776 C CA . GLU A 1 97 ? 0.736 -9.207 -19.814 1.00 92.31 97 GLU A CA 1
ATOM 777 C C . GLU A 1 97 ? 0.888 -9.964 -18.491 1.00 92.31 97 GLU A C 1
ATOM 779 O O . GLU A 1 97 ? 0.489 -11.122 -18.393 1.00 92.31 97 GLU A O 1
ATOM 784 N N . LEU A 1 98 ? 1.405 -9.299 -17.454 1.00 90.50 98 LEU A N 1
ATOM 785 C CA . LEU A 1 98 ? 1.473 -9.844 -16.097 1.00 90.50 98 LEU A CA 1
ATOM 786 C C . LEU A 1 98 ? 0.111 -9.877 -15.387 1.00 90.50 98 LEU A C 1
ATOM 788 O O . LEU A 1 98 ? 0.019 -10.439 -14.297 1.00 90.50 98 LEU A O 1
ATOM 792 N N . GLY A 1 99 ? -0.935 -9.278 -15.966 1.00 90.50 99 GLY A N 1
ATOM 793 C CA . GLY A 1 99 ? -2.285 -9.223 -15.401 1.00 90.50 99 GLY A CA 1
ATOM 794 C C . GLY A 1 99 ? -2.426 -8.307 -14.183 1.00 90.50 99 GLY A C 1
ATOM 795 O O . GLY A 1 99 ? -3.421 -8.402 -13.467 1.00 90.50 99 GLY A O 1
ATOM 796 N N . VAL A 1 100 ? -1.446 -7.436 -13.917 1.00 89.81 100 VAL A N 1
ATOM 797 C CA . VAL A 1 100 ? -1.503 -6.552 -12.747 1.00 89.81 100 VAL A CA 1
ATOM 798 C C . VAL A 1 100 ? -2.589 -5.481 -12.927 1.00 89.81 100 VAL A C 1
ATOM 800 O O . VAL A 1 100 ? -2.786 -4.979 -14.036 1.00 89.81 100 VAL A O 1
ATOM 803 N N . PRO A 1 101 ? -3.299 -5.089 -11.856 1.00 87.25 101 PRO A N 1
ATOM 804 C CA . PRO A 1 101 ? -4.497 -4.264 -11.997 1.00 87.25 101 PRO A CA 1
ATOM 805 C C . PRO A 1 101 ? -4.220 -2.768 -12.203 1.00 87.25 101 PRO A C 1
ATOM 807 O O . PRO A 1 101 ? -5.149 -2.026 -12.514 1.00 87.25 101 PRO A O 1
ATOM 810 N N . ILE A 1 102 ? -2.986 -2.290 -11.988 1.00 90.75 102 ILE A N 1
ATOM 811 C CA . ILE A 1 102 ? -2.703 -0.850 -11.922 1.00 90.75 102 ILE A CA 1
ATOM 812 C C . ILE A 1 102 ? -1.235 -0.494 -12.221 1.00 90.75 102 ILE A C 1
ATOM 814 O O . ILE A 1 102 ? -0.315 -1.248 -11.908 1.00 90.75 102 ILE A O 1
ATOM 818 N N . ILE A 1 103 ? -1.025 0.685 -12.813 1.00 89.69 103 ILE A N 1
ATOM 819 C CA . ILE A 1 103 ? 0.277 1.316 -13.091 1.00 89.69 103 ILE A CA 1
ATOM 820 C C . ILE A 1 103 ? 0.252 2.782 -12.628 1.00 89.69 103 ILE A C 1
ATOM 822 O O . ILE A 1 103 ? -0.823 3.332 -12.394 1.00 89.69 103 ILE A O 1
ATOM 826 N N . VAL A 1 104 ? 1.415 3.428 -12.518 1.00 88.56 104 VAL A N 1
ATOM 827 C CA . VAL A 1 104 ? 1.536 4.876 -12.246 1.00 88.56 104 VAL A CA 1
ATOM 828 C C . VAL A 1 104 ? 2.344 5.581 -13.332 1.00 88.56 104 VAL A C 1
ATOM 830 O O . VAL A 1 104 ? 3.227 4.983 -13.953 1.00 88.56 104 VAL A O 1
ATOM 833 N N . HIS A 1 105 ? 2.012 6.851 -13.567 1.00 82.88 105 HIS A N 1
ATOM 834 C CA . HIS A 1 105 ? 2.686 7.727 -14.516 1.00 82.88 105 HIS A CA 1
ATOM 835 C C . HIS A 1 105 ? 2.783 9.162 -13.975 1.00 82.88 105 HIS A C 1
ATOM 837 O O . HIS A 1 105 ? 1.795 9.718 -13.492 1.00 82.88 105 HIS A O 1
ATOM 843 N N . ASP A 1 106 ? 3.955 9.783 -14.104 1.00 81.19 106 ASP A N 1
ATOM 844 C CA . ASP A 1 106 ? 4.242 11.132 -13.603 1.00 81.19 106 ASP A CA 1
ATOM 845 C C . ASP A 1 106 ? 3.841 12.206 -14.627 1.00 81.19 106 ASP A C 1
ATOM 847 O O . ASP A 1 106 ? 4.661 12.771 -15.352 1.00 81.19 106 ASP A O 1
ATOM 851 N N . TYR A 1 107 ? 2.544 12.498 -14.670 1.00 72.62 107 TYR A N 1
ATOM 852 C CA . TYR A 1 107 ? 1.886 13.366 -15.653 1.00 72.62 107 TYR A CA 1
ATOM 853 C C . TYR A 1 107 ? 2.447 14.802 -15.786 1.00 72.62 107 TYR 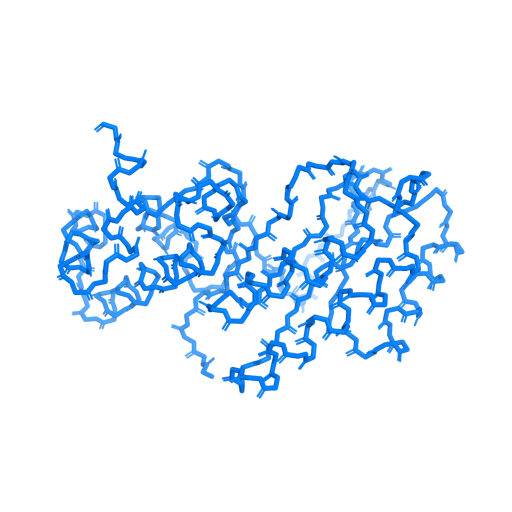A C 1
ATOM 855 O O . TYR A 1 107 ? 2.644 15.292 -16.897 1.00 72.62 107 TYR A O 1
ATOM 863 N N . LEU A 1 108 ? 2.785 15.473 -14.676 1.00 71.25 108 LEU A N 1
ATOM 864 C CA . LEU A 1 108 ? 3.306 16.852 -14.665 1.00 71.25 108 LEU A CA 1
ATOM 865 C C . LEU A 1 108 ? 4.668 17.002 -15.348 1.00 71.25 108 LEU A C 1
ATOM 867 O O . LEU A 1 108 ? 5.021 18.089 -15.799 1.00 71.25 108 LEU A O 1
ATOM 871 N N . THR A 1 109 ? 5.426 15.913 -15.468 1.00 59.75 109 THR A N 1
ATOM 872 C CA . THR A 1 109 ? 6.710 15.936 -16.177 1.00 59.75 109 THR A CA 1
ATOM 873 C C . THR A 1 109 ? 6.546 15.990 -17.704 1.00 59.75 109 THR A C 1
ATOM 875 O O . THR A 1 109 ? 7.552 16.061 -18.411 1.00 59.75 109 THR A O 1
ATOM 878 N N . ARG A 1 110 ? 5.302 15.981 -18.227 1.00 49.19 110 ARG A N 1
ATOM 879 C CA . ARG A 1 110 ? 4.993 15.949 -19.672 1.00 49.19 110 ARG A CA 1
ATOM 880 C C . ARG A 1 110 ? 3.902 16.907 -20.177 1.00 49.19 110 ARG A C 1
ATOM 882 O O . ARG A 1 110 ? 3.607 16.877 -21.368 1.00 49.19 110 ARG A O 1
ATOM 889 N N . GLY A 1 111 ? 3.403 17.818 -19.340 1.00 43.12 111 GLY A N 1
ATOM 890 C CA . GLY A 1 111 ? 2.488 18.895 -19.750 1.00 43.12 111 GLY A CA 1
ATOM 891 C C . GLY A 1 111 ? 1.010 18.486 -19.821 1.00 43.12 111 GLY A C 1
ATOM 892 O O . GLY A 1 111 ? 0.675 17.310 -19.917 1.00 43.12 111 GLY A O 1
ATOM 893 N N . PHE A 1 112 ? 0.125 19.483 -19.750 1.00 59.09 112 PHE A N 1
ATOM 894 C CA . PHE A 1 112 ? -1.331 19.318 -19.789 1.00 59.09 112 PHE A CA 1
ATOM 895 C C . PHE A 1 112 ? -1.951 19.957 -21.024 1.00 59.09 112 PHE A C 1
ATOM 897 O O . PHE A 1 112 ? -1.408 20.917 -21.569 1.00 59.09 112 PHE A O 1
ATOM 904 N N . ILE A 1 113 ? -3.139 19.471 -21.380 1.00 42.41 113 ILE A N 1
ATOM 905 C CA . ILE A 1 113 ? -4.087 20.131 -22.277 1.00 42.41 113 ILE A CA 1
ATOM 906 C C . ILE A 1 113 ? -5.357 20.399 -21.455 1.00 42.41 113 ILE A C 1
ATOM 908 O O . ILE A 1 113 ? -5.761 19.561 -20.650 1.00 42.41 113 ILE A O 1
ATOM 912 N N . GLU A 1 114 ? -5.928 21.592 -21.603 1.00 38.09 114 GLU A N 1
ATOM 913 C CA . GLU A 1 114 ? -7.119 22.058 -20.887 1.00 38.09 114 GLU A CA 1
ATOM 914 C C . GLU A 1 114 ? -8.392 21.448 -21.503 1.00 38.09 114 GLU A C 1
ATOM 916 O O . GLU A 1 114 ? -8.616 21.595 -22.703 1.00 38.09 114 GLU A O 1
ATOM 921 N N . GLU A 1 115 ? -9.243 20.795 -20.704 1.00 48.16 115 GLU A N 1
ATOM 922 C CA . GLU A 1 115 ? -10.575 20.330 -21.126 1.00 48.16 115 GLU A CA 1
ATOM 923 C C . GLU A 1 115 ? -11.611 20.510 -20.003 1.00 48.16 115 GLU A C 1
ATOM 925 O O . GLU A 1 115 ? -11.279 20.559 -18.817 1.00 48.16 115 GLU A O 1
ATOM 930 N N . SER A 1 116 ? -12.887 20.629 -20.382 1.00 48.97 116 SER A N 1
ATOM 931 C CA . SER A 1 116 ? -14.019 20.758 -19.455 1.00 48.97 116 SER A CA 1
ATOM 932 C C . SER A 1 116 ? -14.645 19.395 -19.130 1.00 48.97 116 SER A C 1
ATOM 934 O O . SER A 1 116 ? -14.674 18.484 -19.956 1.00 48.97 116 SER A O 1
ATOM 936 N N . TRP A 1 117 ? -15.148 19.246 -17.900 1.00 54.41 117 TRP A N 1
ATOM 937 C CA . TRP A 1 117 ? -15.648 17.985 -17.340 1.00 54.41 117 TRP A CA 1
ATOM 938 C C . TRP A 1 117 ? -17.022 17.578 -17.913 1.00 54.41 117 TRP A C 1
ATOM 940 O O . TRP A 1 117 ? -18.058 17.756 -17.275 1.00 54.41 117 TRP A O 1
ATOM 950 N N . TYR A 1 118 ? -17.050 17.009 -19.120 1.00 51.41 118 TYR A N 1
ATOM 951 C CA . TYR A 1 118 ? -18.258 16.428 -19.725 1.00 51.41 118 TYR A CA 1
ATOM 952 C C . TYR A 1 118 ? -18.473 14.982 -19.267 1.00 51.41 118 TYR A C 1
ATOM 954 O O . TYR A 1 118 ? -18.088 14.048 -19.965 1.00 51.41 118 TYR A O 1
ATOM 962 N N . ALA A 1 119 ? -19.074 14.789 -18.086 1.00 62.56 119 ALA A N 1
ATOM 963 C CA . ALA A 1 119 ? -19.421 13.463 -17.541 1.00 62.56 119 ALA A CA 1
ATOM 964 C C . ALA A 1 119 ? -18.255 12.446 -17.525 1.00 62.56 119 ALA A C 1
ATOM 966 O O . ALA A 1 119 ? -18.472 11.232 -17.525 1.00 62.56 119 ALA A O 1
ATOM 967 N N . LEU A 1 120 ? -17.015 12.943 -17.519 1.00 65.94 120 LEU A N 1
ATOM 968 C CA . LEU A 1 120 ? -15.825 12.119 -17.392 1.00 65.94 120 LEU A CA 1
ATOM 969 C C . LEU A 1 120 ? -15.849 11.420 -16.025 1.00 65.94 120 LEU A C 1
ATOM 971 O O . LEU A 1 120 ? -16.262 12.039 -15.039 1.00 65.94 120 LEU A O 1
ATOM 975 N N . PRO A 1 121 ? -15.406 10.153 -15.941 1.00 71.31 121 PRO A N 1
ATOM 976 C CA . PRO A 1 121 ? -15.243 9.482 -14.660 1.00 71.31 121 PRO A CA 1
ATOM 977 C C . PRO A 1 121 ? -14.391 10.322 -13.700 1.00 71.31 121 PRO A C 1
ATOM 979 O O . PRO A 1 121 ? -13.341 10.840 -14.088 1.00 71.31 121 PRO A O 1
ATOM 982 N N . CYS A 1 122 ? -14.835 10.444 -12.448 1.00 70.44 122 CYS A N 1
ATOM 983 C CA . CYS A 1 122 ? -14.066 11.113 -11.402 1.00 70.44 122 CYS A CA 1
ATOM 984 C C . CYS A 1 122 ? -12.738 10.380 -11.150 1.00 70.44 122 CYS A C 1
ATOM 986 O O . CYS A 1 122 ? -12.668 9.151 -11.208 1.00 70.44 122 CYS A O 1
ATOM 988 N N . VAL A 1 123 ? -11.68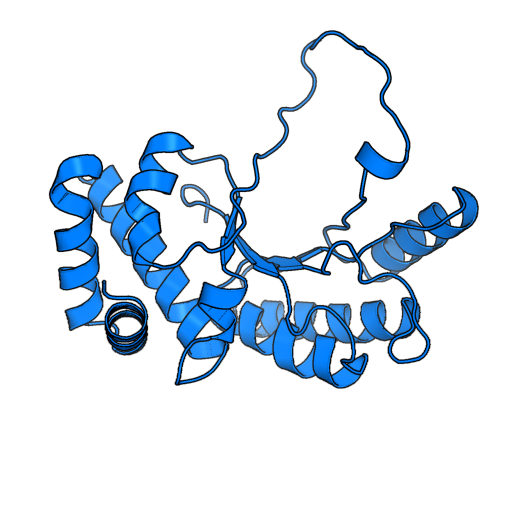8 11.136 -10.829 1.00 79.75 123 VAL A N 1
ATOM 989 C CA . VAL A 1 123 ? -10.392 10.589 -10.402 1.00 79.75 123 VAL A CA 1
ATOM 990 C C . VAL A 1 123 ? -10.405 10.419 -8.885 1.00 79.75 123 VAL A C 1
ATOM 992 O O . VAL A 1 123 ? -10.792 11.344 -8.177 1.00 79.75 123 VAL A O 1
ATOM 995 N N . LEU A 1 124 ? -9.950 9.265 -8.386 1.00 82.06 124 LEU A N 1
ATOM 996 C CA . LEU A 1 124 ? -9.770 9.043 -6.949 1.00 82.06 124 LEU A CA 1
ATOM 997 C C . LEU A 1 124 ? -8.582 9.876 -6.425 1.00 82.06 124 LEU A C 1
ATOM 999 O O . LEU A 1 124 ? -7.447 9.625 -6.848 1.00 82.06 124 LEU A O 1
ATOM 1003 N N . PRO A 1 125 ? -8.792 10.847 -5.516 1.00 83.94 125 PRO A N 1
ATOM 1004 C CA . PRO A 1 125 ? -7.701 11.573 -4.883 1.00 83.94 125 PRO A CA 1
ATOM 1005 C C . PRO A 1 125 ? -6.834 10.645 -4.022 1.00 83.94 125 PRO A C 1
ATOM 1007 O O . PRO A 1 125 ? -7.307 9.688 -3.408 1.00 83.94 125 PRO A O 1
ATOM 1010 N N . VAL A 1 126 ? -5.538 10.951 -3.962 1.00 84.25 126 VAL A N 1
ATOM 1011 C CA . VAL A 1 126 ? -4.553 10.204 -3.173 1.00 84.25 126 VAL A CA 1
ATOM 1012 C C . VAL A 1 126 ? -3.916 11.143 -2.151 1.00 84.25 126 VAL A C 1
ATOM 1014 O O . VAL A 1 126 ? -3.180 12.057 -2.520 1.00 84.25 126 VAL A O 1
ATOM 1017 N N . ALA A 1 127 ? -4.158 10.900 -0.864 1.00 84.75 127 ALA A N 1
ATOM 1018 C CA . ALA A 1 127 ? -3.528 11.615 0.241 1.00 84.75 127 ALA A CA 1
ATOM 1019 C C . ALA A 1 127 ? -2.233 10.896 0.652 1.00 84.75 127 ALA A C 1
ATOM 1021 O O . ALA A 1 127 ? -2.250 9.765 1.141 1.00 84.75 127 ALA A O 1
ATOM 1022 N N . SER A 1 128 ? -1.088 11.543 0.426 1.00 83.88 128 SER A N 1
ATOM 1023 C CA . SER A 1 128 ? 0.241 10.953 0.618 1.00 83.88 128 SER A CA 1
ATOM 1024 C C . SER A 1 128 ? 1.250 12.007 1.064 1.00 83.88 128 SER A C 1
ATOM 1026 O O . SER A 1 128 ? 1.260 13.115 0.534 1.00 83.88 128 SER A O 1
ATOM 1028 N N . GLY A 1 129 ? 2.135 11.650 1.999 1.00 82.81 129 GLY A N 1
ATOM 1029 C CA . GLY A 1 129 ? 3.256 12.498 2.422 1.00 82.81 129 GLY A CA 1
ATOM 1030 C C . GLY A 1 129 ? 3.311 12.740 3.929 1.00 82.81 129 GLY A C 1
ATOM 1031 O O . GLY A 1 129 ? 2.530 13.506 4.468 1.00 82.81 129 GLY A O 1
ATOM 1032 N N . ARG A 1 130 ? 4.280 12.104 4.605 1.00 81.88 130 ARG A N 1
ATOM 1033 C CA . ARG A 1 130 ? 4.551 12.245 6.056 1.00 81.88 130 ARG A CA 1
ATOM 1034 C C . ARG A 1 130 ? 3.327 12.059 6.975 1.00 81.88 130 ARG A C 1
ATOM 1036 O O . ARG A 1 130 ? 3.306 12.594 8.074 1.00 81.88 130 ARG A O 1
ATOM 1043 N N . ILE A 1 131 ? 2.355 11.253 6.554 1.00 86.38 131 ILE A N 1
ATOM 1044 C CA . ILE A 1 131 ? 1.195 10.872 7.368 1.00 86.38 131 ILE A CA 1
ATOM 1045 C C . ILE A 1 131 ? 1.454 9.572 8.150 1.00 86.38 131 ILE A C 1
ATOM 1047 O O . ILE A 1 131 ? 2.245 8.724 7.725 1.00 86.38 131 ILE A O 1
ATOM 1051 N N . HIS A 1 132 ? 0.778 9.431 9.292 1.00 86.75 132 HIS A N 1
ATOM 1052 C CA . HIS A 1 132 ? 0.800 8.280 10.211 1.00 86.75 132 HIS A CA 1
ATOM 1053 C C . HIS A 1 132 ? -0.571 8.131 10.897 1.00 86.75 132 HIS A C 1
ATOM 1055 O O . HIS A 1 132 ? -1.458 8.952 10.661 1.00 86.75 132 HIS A O 1
ATOM 1061 N N . VAL A 1 133 ? -0.747 7.115 11.750 1.00 84.88 133 VAL A N 1
ATOM 1062 C CA . VAL A 1 133 ? -2.045 6.700 12.331 1.00 84.88 133 VAL A CA 1
ATOM 1063 C C . VAL A 1 133 ? -2.871 7.821 12.985 1.00 84.88 133 VAL A C 1
ATOM 1065 O O . VAL A 1 133 ? -4.094 7.819 12.876 1.00 84.88 133 VAL A O 1
ATOM 1068 N N . TRP A 1 134 ? -2.234 8.826 13.592 1.00 86.00 134 TRP A N 1
ATOM 1069 C CA . TRP A 1 134 ? -2.918 9.967 14.225 1.00 86.00 134 TRP A CA 1
ATOM 1070 C C . TRP A 1 134 ? -3.562 10.947 13.234 1.00 86.00 134 TRP A C 1
ATOM 1072 O O . TRP A 1 134 ? -4.450 11.700 13.616 1.00 86.00 134 TRP A O 1
ATOM 1082 N N . HIS A 1 135 ? -3.161 10.926 11.960 1.00 85.62 135 HIS A N 1
ATOM 1083 C CA . HIS A 1 135 ? -3.744 11.768 10.907 1.00 85.62 135 HIS A CA 1
ATOM 1084 C C . HIS A 1 135 ? -4.997 11.155 10.269 1.00 85.62 135 HIS A C 1
ATOM 1086 O O . HIS A 1 135 ? -5.737 11.835 9.563 1.00 85.62 135 HIS A O 1
ATOM 1092 N N . MET A 1 136 ? -5.250 9.872 10.525 1.00 82.00 136 MET A N 1
ATOM 1093 C CA . MET A 1 136 ? -6.384 9.127 9.987 1.00 82.00 136 MET A CA 1
ATOM 1094 C C . MET A 1 136 ? -7.771 9.779 10.224 1.00 82.00 136 MET A C 1
ATOM 1096 O O . MET A 1 136 ? -8.528 9.828 9.252 1.00 82.00 136 MET A O 1
ATOM 1100 N N . PRO A 1 137 ? -8.125 10.331 11.413 1.00 79.94 137 PRO A N 1
ATOM 1101 C CA . PRO A 1 137 ? -9.440 10.955 11.616 1.00 79.94 137 PRO A CA 1
ATOM 1102 C C . PRO A 1 137 ? -9.630 12.179 10.722 1.00 79.94 137 PRO A C 1
ATOM 1104 O O . PRO A 1 137 ? -10.612 12.260 9.990 1.00 79.94 137 PRO A O 1
ATOM 1107 N N . ALA A 1 138 ? -8.651 13.089 10.727 1.00 80.19 138 ALA A N 1
ATOM 1108 C CA . ALA A 1 138 ? -8.708 14.316 9.943 1.00 80.19 138 ALA A CA 1
ATOM 1109 C C . ALA A 1 138 ? -8.789 14.018 8.440 1.00 80.19 138 ALA A C 1
ATOM 1111 O O . ALA A 1 138 ? -9.577 14.626 7.725 1.00 80.19 138 ALA A O 1
ATOM 1112 N N . LEU A 1 139 ? -8.007 13.050 7.949 1.00 80.31 139 LEU A N 1
ATOM 1113 C CA . LEU A 1 139 ? -8.030 12.685 6.532 1.00 80.31 139 LEU A CA 1
ATOM 1114 C C . LEU A 1 139 ? -9.369 12.054 6.126 1.00 80.31 139 LEU A C 1
ATOM 1116 O O . LEU A 1 139 ? -9.879 12.369 5.054 1.00 80.31 139 LEU A O 1
ATOM 1120 N N . THR A 1 140 ? -9.951 11.220 6.991 1.00 74.38 140 THR A N 1
ATOM 1121 C CA . THR A 1 140 ? -11.251 10.580 6.734 1.00 74.38 140 THR A CA 1
ATOM 1122 C C . THR A 1 140 ? -12.379 11.609 6.675 1.00 74.38 140 THR A C 1
ATOM 1124 O O . THR A 1 140 ? -13.264 11.511 5.827 1.00 74.38 140 THR A O 1
ATOM 1127 N N . GLU A 1 141 ? -12.339 12.613 7.552 1.00 78.06 141 GLU A N 1
ATOM 1128 C CA . GLU A 1 141 ? -13.302 13.716 7.562 1.00 78.06 141 GLU A CA 1
ATOM 1129 C C . GLU A 1 141 ? -13.171 14.610 6.320 1.00 78.06 141 GLU A C 1
ATOM 1131 O O . GLU A 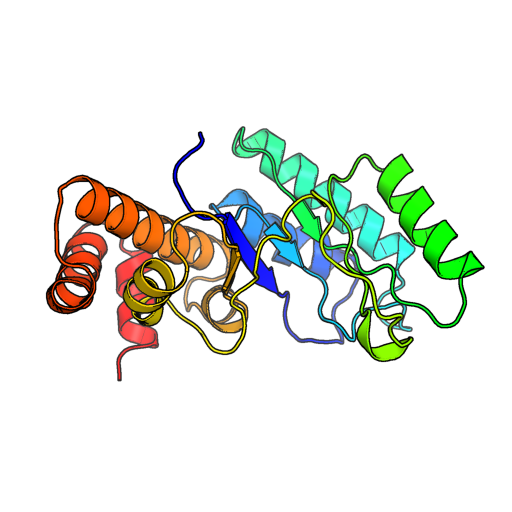1 141 ? -14.176 14.954 5.702 1.00 78.06 141 GLU A O 1
ATOM 1136 N N . ILE A 1 142 ? -11.941 14.955 5.921 1.00 80.75 142 ILE A N 1
ATOM 1137 C CA . ILE A 1 142 ? -11.684 15.859 4.789 1.00 80.75 142 ILE A CA 1
ATOM 1138 C C . ILE A 1 142 ? -12.098 15.234 3.453 1.00 80.75 142 ILE A C 1
ATOM 1140 O O . ILE A 1 142 ? -12.666 15.922 2.605 1.00 80.75 142 ILE A O 1
ATOM 1144 N N . PHE A 1 143 ? -11.770 13.959 3.232 1.00 78.25 143 PHE A N 1
ATOM 1145 C CA . PHE A 1 143 ? -11.855 13.351 1.902 1.00 78.25 143 PHE A CA 1
ATOM 1146 C C . PHE A 1 143 ? -13.073 12.436 1.689 1.00 78.25 143 PHE A C 1
ATOM 1148 O O . PHE A 1 143 ? -13.313 12.022 0.555 1.00 78.25 143 PHE A O 1
ATOM 1155 N N . GLY A 1 144 ? -13.880 12.143 2.716 1.00 76.06 144 GLY A N 1
ATOM 1156 C CA . GLY A 1 144 ? -15.027 11.232 2.572 1.00 76.06 144 GLY A CA 1
ATOM 1157 C C . GLY A 1 144 ? -14.570 9.798 2.296 1.00 76.06 144 GLY A C 1
ATOM 1158 O O . GLY A 1 144 ? -13.503 9.443 2.755 1.00 76.06 144 GLY A O 1
ATOM 1159 N N . ASP A 1 145 ? -15.336 8.954 1.592 1.00 75.94 145 ASP A N 1
ATOM 1160 C CA . ASP A 1 145 ? -14.978 7.535 1.335 1.00 75.94 145 ASP A CA 1
ATOM 1161 C C . ASP A 1 145 ? -14.112 7.293 0.089 1.00 75.94 145 ASP A C 1
ATOM 1163 O O . ASP A 1 145 ? -13.330 6.340 0.034 1.00 75.94 145 ASP A O 1
ATOM 1167 N N . ASP A 1 146 ? -14.213 8.175 -0.901 1.00 80.50 146 ASP A N 1
ATOM 1168 C CA . ASP A 1 146 ? -13.656 7.960 -2.235 1.00 80.50 146 ASP A CA 1
ATOM 1169 C C . ASP A 1 146 ? -12.240 8.536 -2.360 1.00 80.50 146 ASP A C 1
ATOM 1171 O O . ASP A 1 146 ? -11.986 9.434 -3.161 1.00 80.50 146 ASP A O 1
ATOM 1175 N N . TYR A 1 147 ? -11.294 8.026 -1.567 1.00 80.94 147 TYR A N 1
ATOM 1176 C CA . TYR A 1 147 ? -9.880 8.403 -1.670 1.00 80.94 147 TYR A CA 1
ATOM 1177 C C . TYR A 1 147 ? -8.915 7.288 -1.236 1.00 80.94 147 TYR A C 1
ATOM 1179 O O . TYR A 1 147 ? -9.299 6.296 -0.611 1.00 80.94 147 TYR A O 1
ATOM 1187 N N . VAL A 1 148 ? -7.634 7.443 -1.591 1.00 82.50 148 VAL A N 1
ATOM 1188 C CA . VAL A 1 148 ? -6.551 6.521 -1.207 1.00 82.50 148 VAL A CA 1
ATOM 1189 C C . VAL A 1 148 ? -5.626 7.183 -0.189 1.00 82.50 148 VAL A C 1
ATOM 1191 O O . VAL A 1 148 ? -5.098 8.268 -0.437 1.00 82.50 148 VAL A O 1
ATOM 1194 N N . LEU A 1 149 ? -5.352 6.500 0.920 1.00 85.31 149 LEU A N 1
ATOM 1195 C CA . LEU A 1 149 ? -4.376 6.916 1.930 1.00 85.31 149 LEU A CA 1
ATOM 1196 C C . LEU A 1 149 ? -3.040 6.217 1.730 1.00 85.31 149 LEU A C 1
ATOM 1198 O O . LEU A 1 149 ? -2.998 4.994 1.655 1.00 85.31 149 LEU A O 1
ATOM 1202 N N . GLN A 1 150 ? -1.936 6.962 1.707 1.00 85.44 150 GLN A N 1
ATOM 1203 C CA . GLN A 1 150 ? -0.606 6.383 1.529 1.00 85.44 150 GLN A CA 1
ATOM 1204 C C . GLN A 1 150 ? 0.338 6.616 2.707 1.00 85.44 150 GLN A C 1
ATOM 1206 O O . GLN A 1 150 ? 0.918 7.691 2.881 1.00 85.44 150 GLN A O 1
ATOM 1211 N N . PHE A 1 151 ? 0.610 5.540 3.438 1.00 85.00 151 PHE A N 1
ATOM 1212 C CA . PHE A 1 151 ? 1.544 5.520 4.556 1.00 85.00 151 PHE A CA 1
ATOM 1213 C C . PHE A 1 151 ? 2.895 4.968 4.093 1.00 85.00 151 PHE A C 1
ATOM 1215 O O . PHE A 1 151 ? 3.135 3.770 4.137 1.00 85.00 151 PHE A O 1
ATOM 1222 N N . GLY A 1 152 ? 3.793 5.834 3.613 1.00 84.94 152 GLY A N 1
ATOM 1223 C CA . GLY A 1 152 ? 5.172 5.438 3.284 1.00 84.94 152 GLY A CA 1
ATOM 1224 C C . GLY A 1 152 ? 6.007 5.204 4.548 1.00 84.94 152 GLY A C 1
ATOM 1225 O O . GLY A 1 152 ? 6.139 4.085 5.036 1.00 84.94 152 GLY A O 1
ATOM 1226 N N . GLY A 1 153 ? 6.540 6.290 5.122 1.00 81.88 153 GLY A N 1
ATOM 1227 C CA . GLY A 1 153 ? 7.272 6.232 6.397 1.00 81.88 153 GLY A CA 1
ATOM 1228 C C . GLY A 1 153 ? 6.416 5.734 7.569 1.00 81.88 153 GLY A C 1
ATOM 1229 O O . GLY A 1 153 ? 6.933 5.040 8.434 1.00 81.88 153 GLY A O 1
ATOM 1230 N N . GLY A 1 154 ? 5.106 6.007 7.547 1.00 81.25 154 GLY A N 1
ATOM 1231 C CA . GLY A 1 154 ? 4.142 5.489 8.526 1.00 81.25 154 GLY A CA 1
ATOM 1232 C C . GLY A 1 154 ? 3.870 3.980 8.436 1.00 81.25 154 GLY A C 1
ATOM 1233 O O . GLY A 1 154 ? 3.175 3.449 9.290 1.00 81.25 154 GLY A O 1
ATOM 1234 N N . THR A 1 155 ? 4.402 3.281 7.427 1.00 84.06 155 THR A N 1
ATOM 1235 C CA . THR A 1 155 ? 4.403 1.806 7.375 1.00 84.06 155 THR A CA 1
ATOM 1236 C C . THR A 1 155 ? 5.815 1.285 7.632 1.00 84.06 155 THR A C 1
ATOM 1238 O O . THR A 1 155 ? 6.069 0.549 8.577 1.00 84.06 155 THR A O 1
ATOM 1241 N N . LEU A 1 156 ? 6.781 1.738 6.834 1.00 84.62 156 LEU A N 1
ATOM 1242 C CA . LEU A 1 156 ? 8.145 1.196 6.848 1.00 84.62 156 LEU A CA 1
ATOM 1243 C C . LEU A 1 156 ? 8.971 1.617 8.076 1.00 84.62 156 LEU A C 1
ATOM 1245 O O . LEU A 1 156 ? 10.037 1.062 8.320 1.00 84.62 156 LEU A O 1
ATOM 1249 N N . GLY A 1 157 ? 8.514 2.625 8.824 1.00 85.62 157 GLY A N 1
ATOM 1250 C CA . GLY A 1 157 ? 9.150 3.101 10.054 1.00 85.62 157 GLY A CA 1
ATOM 1251 C C . GLY A 1 157 ? 8.663 2.407 11.327 1.00 85.62 157 GLY A C 1
ATOM 1252 O O . GLY A 1 157 ? 9.099 2.783 12.411 1.00 85.62 157 GLY A O 1
ATOM 1253 N N . HIS A 1 158 ? 7.752 1.435 11.2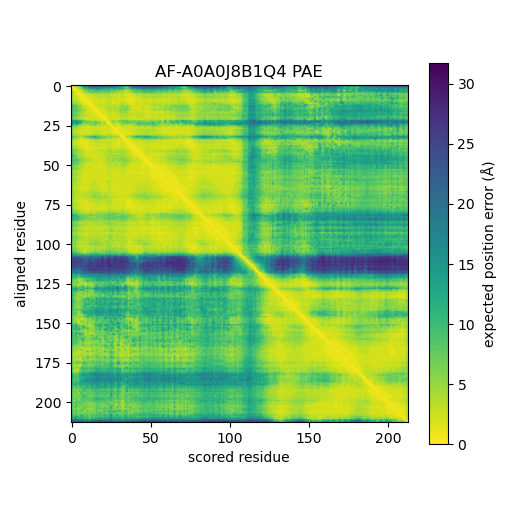27 1.00 88.25 158 HIS A N 1
ATOM 1254 C CA . HIS A 1 158 ? 7.225 0.744 12.399 1.00 88.25 158 HIS A CA 1
ATOM 1255 C C . HIS A 1 158 ? 8.294 -0.163 13.045 1.00 88.25 158 HIS A C 1
ATOM 1257 O O . HIS A 1 158 ? 8.935 -0.942 12.333 1.00 88.25 158 HIS A O 1
ATOM 1263 N N . PRO A 1 159 ? 8.465 -0.150 14.383 1.00 88.06 159 PRO A N 1
ATOM 1264 C CA . PRO A 1 159 ? 9.513 -0.914 15.068 1.00 88.06 159 PRO A CA 1
ATOM 1265 C C . PRO A 1 159 ? 9.456 -2.424 14.841 1.00 88.06 159 PRO A C 1
ATOM 1267 O O . PRO A 1 159 ? 10.476 -3.102 14.924 1.00 88.06 159 PRO A O 1
ATOM 1270 N N . TRP A 1 160 ? 8.264 -2.960 14.579 1.00 88.19 160 TRP A N 1
ATOM 1271 C CA . TRP A 1 160 ? 8.052 -4.394 14.354 1.00 88.19 160 TRP A CA 1
ATOM 1272 C C . TRP A 1 160 ? 8.033 -4.787 12.870 1.00 88.19 160 TRP A C 1
ATOM 1274 O O . TRP A 1 160 ? 7.728 -5.929 12.539 1.00 88.19 160 TRP A O 1
ATOM 1284 N N . GLY A 1 161 ? 8.373 -3.861 11.972 1.00 88.25 161 GLY A N 1
ATOM 1285 C CA . GLY A 1 161 ? 8.425 -4.105 10.532 1.00 88.25 161 GLY A CA 1
ATOM 1286 C C . GLY A 1 161 ? 7.107 -3.839 9.801 1.00 88.25 161 GLY A C 1
ATOM 1287 O O . GLY A 1 161 ? 6.124 -3.373 10.378 1.00 88.25 161 GLY A O 1
ATOM 1288 N N . ASN A 1 162 ? 7.118 -4.130 8.499 1.00 86.94 162 ASN A N 1
ATOM 1289 C CA . ASN A 1 162 ? 6.119 -3.652 7.536 1.00 86.94 162 ASN A CA 1
ATOM 1290 C C . ASN A 1 162 ? 4.741 -4.286 7.729 1.00 86.94 162 ASN A C 1
ATOM 1292 O O . ASN A 1 162 ? 3.724 -3.606 7.638 1.00 86.94 162 ASN A O 1
ATOM 1296 N N . ALA A 1 163 ? 4.729 -5.586 8.009 1.00 83.62 163 ALA A N 1
ATOM 1297 C CA . ALA A 1 163 ? 3.523 -6.372 8.209 1.00 83.62 163 ALA A CA 1
ATOM 1298 C C . ALA A 1 163 ? 2.702 -5.866 9.417 1.00 83.62 163 ALA A C 1
ATOM 1300 O O . ALA A 1 163 ? 1.560 -5.450 9.224 1.00 83.62 163 ALA A O 1
ATOM 1301 N N . PRO A 1 164 ? 3.274 -5.757 10.636 1.00 87.19 164 PRO A N 1
ATOM 1302 C CA . PRO A 1 164 ? 2.591 -5.118 11.763 1.00 87.19 164 PRO A CA 1
ATOM 1303 C C . PRO A 1 164 ? 2.139 -3.685 11.481 1.00 87.19 164 PRO A C 1
ATOM 1305 O O . PRO A 1 164 ? 1.076 -3.268 11.926 1.00 87.19 164 PRO A O 1
ATOM 1308 N N . ALA A 1 165 ? 2.909 -2.925 10.705 1.00 87.12 165 ALA A N 1
ATOM 1309 C CA . ALA A 1 165 ? 2.529 -1.564 10.350 1.00 87.12 165 ALA A CA 1
ATOM 1310 C C . ALA A 1 165 ? 1.304 -1.505 9.425 1.00 87.12 165 ALA A C 1
ATOM 1312 O O . ALA A 1 165 ? 0.449 -0.634 9.581 1.00 87.12 165 ALA A O 1
ATOM 1313 N N . ALA A 1 166 ? 1.210 -2.433 8.468 1.00 87.06 166 ALA A N 1
ATOM 1314 C CA . ALA A 1 166 ? 0.036 -2.595 7.620 1.00 87.06 166 ALA A CA 1
ATOM 1315 C C . ALA A 1 166 ? -1.207 -2.906 8.467 1.00 87.06 166 ALA A C 1
ATOM 1317 O O . ALA A 1 166 ? -2.236 -2.254 8.281 1.00 87.06 166 ALA A O 1
ATOM 1318 N N . VAL A 1 167 ? -1.074 -3.799 9.458 1.00 90.38 167 VAL A N 1
ATOM 1319 C CA . VAL A 1 167 ? -2.138 -4.098 10.431 1.00 90.38 167 VAL A CA 1
ATOM 1320 C C . VAL A 1 167 ? -2.514 -2.851 11.223 1.00 90.38 167 VAL A C 1
ATOM 1322 O O . VAL A 1 167 ? -3.691 -2.514 11.280 1.00 90.38 167 VAL A O 1
ATOM 1325 N N . ALA A 1 168 ? -1.544 -2.120 11.777 1.00 90.75 168 ALA A N 1
ATOM 1326 C CA . ALA A 1 168 ? -1.799 -0.902 12.546 1.00 90.75 168 ALA A CA 1
ATOM 1327 C C . ALA A 1 168 ? -2.588 0.139 11.732 1.00 90.75 168 ALA A C 1
ATOM 1329 O O . ALA A 1 168 ? -3.587 0.679 12.209 1.00 90.75 168 ALA A O 1
ATOM 1330 N N . ASN A 1 169 ? -2.184 0.381 10.481 1.00 90.06 169 ASN A N 1
ATOM 1331 C CA . ASN A 1 169 ? -2.878 1.307 9.585 1.00 90.06 169 ASN A CA 1
ATOM 1332 C C . ASN A 1 169 ? -4.286 0.809 9.219 1.00 90.06 169 ASN A C 1
ATOM 1334 O O . ASN A 1 169 ? -5.221 1.608 9.170 1.00 90.06 169 ASN A O 1
ATOM 1338 N N . ARG A 1 170 ? -4.455 -0.502 9.000 1.00 89.44 170 ARG A N 1
ATOM 1339 C CA . ARG A 1 170 ? -5.754 -1.119 8.695 1.00 89.44 170 ARG A CA 1
ATOM 1340 C C . ARG A 1 170 ? -6.712 -1.059 9.879 1.00 89.44 170 ARG A C 1
ATOM 1342 O O . ARG A 1 170 ? -7.847 -0.633 9.704 1.00 89.44 170 ARG A O 1
ATOM 1349 N N . VAL A 1 171 ? -6.249 -1.425 11.069 1.00 91.56 171 VAL A N 1
ATOM 1350 C CA . VAL A 1 171 ? -7.030 -1.377 12.309 1.00 91.56 171 VAL A CA 1
ATOM 1351 C C . VAL A 1 171 ? -7.456 0.052 12.620 1.00 91.56 171 VAL A C 1
ATOM 1353 O O . VAL A 1 171 ? -8.627 0.287 12.906 1.00 91.56 171 VAL A O 1
ATOM 1356 N N . ALA A 1 172 ? -6.532 1.011 12.513 1.00 89.81 172 ALA A N 1
ATOM 1357 C CA . ALA A 1 172 ? -6.852 2.423 12.680 1.00 89.81 172 ALA A CA 1
ATOM 1358 C C . ALA A 1 172 ? -7.977 2.850 11.727 1.00 89.81 172 ALA A C 1
ATOM 1360 O O . ALA A 1 172 ? -8.959 3.441 12.168 1.00 89.81 172 ALA A O 1
ATOM 1361 N N . LEU A 1 173 ? -7.860 2.514 10.438 1.00 87.94 173 LEU A N 1
ATOM 1362 C CA . LEU A 1 173 ? -8.864 2.851 9.432 1.00 87.94 173 LEU A CA 1
ATOM 1363 C C . LEU A 1 173 ? -10.232 2.228 9.739 1.00 87.94 173 LEU A C 1
ATOM 1365 O O . LEU A 1 173 ? -11.245 2.923 9.714 1.00 87.94 173 LEU A O 1
ATOM 1369 N N . GLU A 1 174 ? -10.276 0.926 10.013 1.00 88.25 174 GLU A N 1
ATOM 1370 C CA . GLU A 1 174 ? -11.535 0.215 10.245 1.00 88.25 174 GLU A CA 1
ATOM 1371 C C . GLU A 1 174 ? -12.234 0.685 11.523 1.00 88.25 174 GLU A C 1
ATOM 1373 O O . GLU A 1 174 ? -13.448 0.883 11.499 1.00 88.25 174 GLU A O 1
ATOM 1378 N N . ALA A 1 175 ? -11.481 0.959 12.594 1.00 88.50 175 ALA A N 1
ATOM 1379 C CA . ALA A 1 175 ? -12.027 1.551 13.813 1.00 88.50 175 ALA A CA 1
ATOM 1380 C C . ALA A 1 175 ? -12.684 2.911 13.527 1.00 88.50 175 ALA A C 1
ATOM 1382 O O . ALA A 1 175 ? -13.782 3.187 14.006 1.00 88.50 175 ALA A O 1
A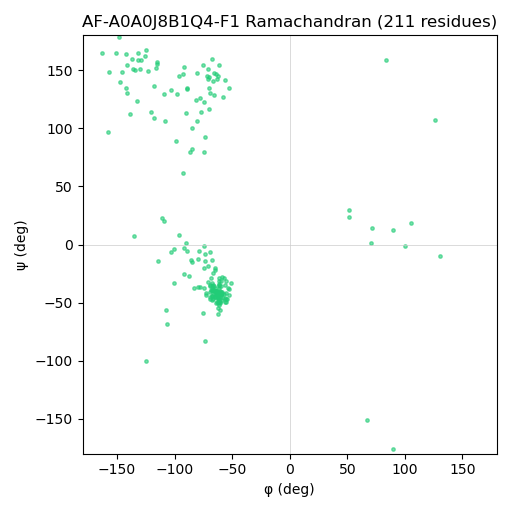TOM 1383 N N . TYR A 1 176 ? -12.061 3.738 12.682 1.00 83.94 176 TYR A N 1
ATOM 1384 C CA . TYR A 1 176 ? -12.637 5.019 12.283 1.00 83.94 176 TYR A CA 1
ATOM 1385 C C . TYR A 1 176 ? -13.896 4.891 11.441 1.00 83.94 176 TYR A C 1
ATOM 1387 O O . TYR A 1 176 ? -14.885 5.571 11.716 1.00 83.94 176 TYR A O 1
ATOM 1395 N N . VAL A 1 177 ? -13.870 4.032 10.422 1.00 84.88 177 VAL A N 1
ATOM 1396 C CA . VAL A 1 177 ? -15.035 3.793 9.563 1.00 84.88 177 VAL A CA 1
ATOM 1397 C C . VAL A 1 177 ? -16.203 3.277 10.400 1.00 84.88 177 VAL A C 1
ATOM 1399 O O . VAL A 1 177 ? -17.329 3.738 10.218 1.00 84.88 177 VAL A O 1
ATOM 1402 N N . GLN A 1 178 ? -15.941 2.382 11.356 1.00 86.38 178 GLN A N 1
ATOM 1403 C CA . GLN A 1 178 ? -16.957 1.900 12.282 1.00 86.38 178 GLN A CA 1
ATOM 1404 C C . GLN A 1 178 ? -17.544 3.043 13.121 1.00 86.38 178 GLN A C 1
ATOM 1406 O O . GLN A 1 178 ? -18.749 3.273 13.053 1.00 86.38 178 GLN A O 1
ATOM 1411 N N . SER A 1 179 ? -16.717 3.801 13.848 1.00 85.75 179 SER A N 1
ATOM 1412 C CA . SER A 1 179 ? -17.205 4.889 14.706 1.00 85.75 179 SER A CA 1
ATOM 1413 C C . SER A 1 179 ? -17.936 5.980 13.919 1.00 85.75 179 SER A C 1
ATOM 1415 O O . SER A 1 179 ? -18.941 6.516 14.378 1.00 85.75 179 SER A O 1
ATOM 1417 N N . ARG A 1 180 ? -17.495 6.281 12.693 1.00 83.19 180 ARG A N 1
ATOM 1418 C CA . ARG A 1 180 ? -18.216 7.190 11.795 1.00 83.19 180 ARG A CA 1
ATOM 1419 C C . ARG A 1 180 ? -19.609 6.665 11.463 1.00 83.19 180 ARG A C 1
ATOM 1421 O O . ARG A 1 180 ? -20.576 7.418 11.518 1.00 83.19 180 ARG A O 1
ATOM 1428 N N . ASN A 1 181 ? -19.709 5.389 11.093 1.00 85.25 181 ASN A N 1
ATOM 1429 C CA . ASN A 1 181 ? -20.980 4.763 10.733 1.00 85.25 181 ASN A CA 1
ATOM 1430 C C . ASN A 1 181 ? -21.925 4.649 11.947 1.00 85.25 181 ASN A C 1
ATOM 1432 O O . ASN A 1 181 ? -23.140 4.639 11.772 1.00 85.25 181 ASN A O 1
ATOM 1436 N N . GLU A 1 182 ? -21.376 4.620 13.164 1.00 87.75 182 GLU A N 1
ATOM 1437 C CA . GLU A 1 182 ? -22.110 4.707 14.435 1.00 87.75 182 GLU A CA 1
ATOM 1438 C C . GLU A 1 182 ? -22.528 6.148 14.803 1.00 87.75 182 GLU A C 1
ATOM 1440 O O . GLU A 1 182 ? -23.282 6.349 15.754 1.00 87.75 182 GLU A O 1
ATOM 1445 N N . GLY A 1 183 ? -22.103 7.152 14.027 1.00 83.38 183 GLY A N 1
ATOM 1446 C CA . GLY A 1 183 ? -22.478 8.557 14.201 1.00 83.38 183 GLY A CA 1
ATOM 1447 C C . GLY A 1 183 ? -21.562 9.363 15.126 1.00 83.38 183 GLY A C 1
ATOM 1448 O O . GLY A 1 183 ? -21.931 10.475 15.506 1.00 83.38 183 GLY A O 1
ATOM 1449 N N . CYS A 1 184 ? -20.384 8.842 15.488 1.00 82.38 184 CYS A N 1
ATOM 1450 C CA . CYS A 1 184 ? -19.397 9.571 16.286 1.00 82.38 184 CYS A CA 1
ATOM 1451 C C . CYS A 1 184 ? -18.838 10.781 15.528 1.00 82.38 184 CYS A C 1
ATOM 1453 O O . CYS A 1 184 ? -18.637 10.746 14.309 1.00 82.38 184 CYS A O 1
ATOM 1455 N N . ASN A 1 185 ? -18.502 11.841 16.265 1.00 82.31 185 ASN A N 1
ATOM 1456 C CA . ASN A 1 185 ? -17.856 13.009 15.683 1.00 82.31 185 ASN A CA 1
ATOM 1457 C C . ASN A 1 185 ? -16.336 12.795 15.615 1.00 82.31 185 ASN A C 1
ATOM 1459 O O . ASN A 1 185 ? -15.621 12.979 16.601 1.00 82.31 185 ASN A O 1
ATOM 1463 N N . LEU A 1 186 ? -15.834 12.434 14.431 1.00 78.94 186 LEU A N 1
ATOM 1464 C CA . LEU A 1 186 ? -14.416 12.121 14.208 1.00 78.94 186 LEU A CA 1
ATOM 1465 C C . LEU A 1 186 ? -13.472 13.291 14.528 1.00 78.94 186 LEU A C 1
ATOM 1467 O O . LEU A 1 186 ? -12.357 13.048 14.99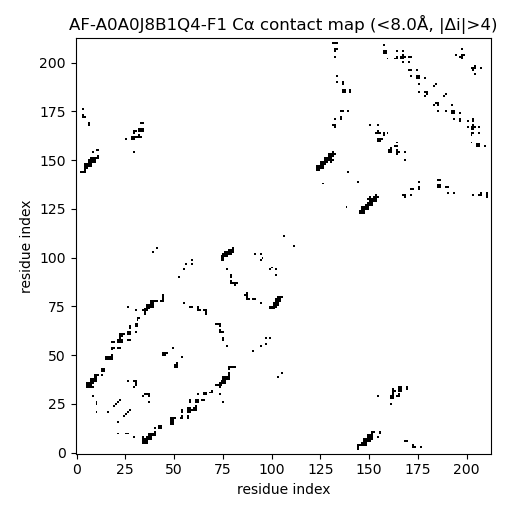5 1.00 78.94 186 LEU A O 1
ATOM 1471 N N . ALA A 1 187 ? -13.922 14.535 14.337 1.00 74.69 187 ALA A N 1
ATOM 1472 C CA . ALA A 1 187 ? -13.127 15.736 14.588 1.00 74.69 187 ALA A CA 1
ATOM 1473 C C . ALA A 1 187 ? -12.776 15.889 16.075 1.00 74.69 187 ALA A C 1
ATOM 1475 O O . ALA A 1 187 ? -11.680 16.320 16.433 1.00 74.69 187 ALA A O 1
ATOM 1476 N N . THR A 1 188 ? -13.713 15.529 16.957 1.00 80.38 188 THR A N 1
ATOM 1477 C CA . THR A 1 188 ? -13.564 15.687 18.411 1.00 80.38 188 THR A CA 1
ATOM 1478 C C . THR A 1 188 ? -13.181 14.392 19.115 1.00 80.38 188 THR A C 1
ATOM 1480 O O . THR A 1 188 ? -12.460 14.420 20.111 1.00 80.38 188 THR A O 1
ATOM 1483 N N . GLU A 1 189 ? -13.646 13.250 18.610 1.00 85.06 189 GLU A N 1
ATOM 1484 C CA . GLU A 1 189 ? -13.503 11.943 19.259 1.00 85.06 189 GLU A CA 1
ATOM 1485 C C . GLU A 1 189 ? -12.374 11.099 18.660 1.00 85.06 189 GLU A C 1
ATOM 1487 O O . GLU A 1 189 ? -12.061 10.030 19.184 1.00 85.06 189 GLU A O 1
ATOM 1492 N N . GLY A 1 190 ? -11.709 11.563 17.596 1.00 82.75 190 GLY A N 1
ATOM 1493 C CA . GLY A 1 190 ? -10.809 10.701 16.837 1.00 82.75 190 GLY A CA 1
ATOM 1494 C C . GLY A 1 190 ? -9.644 10.130 17.646 1.00 82.75 190 GLY A C 1
ATOM 1495 O O . GLY A 1 190 ? -9.410 8.921 17.672 1.00 82.75 190 GLY A O 1
ATOM 1496 N N . ASN A 1 191 ? -8.985 10.972 18.441 1.00 85.62 191 ASN A N 1
ATOM 1497 C CA . ASN A 1 191 ? -7.912 10.512 19.322 1.00 85.62 191 ASN A CA 1
ATOM 1498 C C . ASN A 1 191 ? -8.388 9.486 20.365 1.00 85.62 191 ASN A C 1
ATOM 1500 O O . ASN A 1 191 ? -7.592 8.656 20.800 1.00 85.62 191 ASN A O 1
ATOM 1504 N N . ALA A 1 192 ? -9.654 9.540 20.790 1.00 88.19 192 ALA A N 1
ATOM 1505 C CA . ALA A 1 192 ? -10.217 8.549 21.700 1.00 88.19 192 ALA A CA 1
ATOM 1506 C C . ALA A 1 192 ? -10.453 7.217 20.976 1.00 88.19 192 ALA A C 1
ATOM 1508 O O . ALA A 1 192 ? -10.043 6.186 21.498 1.00 88.19 192 ALA A O 1
ATOM 1509 N N . ILE A 1 193 ? -10.993 7.243 19.753 1.00 88.94 193 ILE A N 1
ATOM 1510 C CA . ILE A 1 193 ? -11.215 6.048 18.918 1.00 88.94 193 ILE A CA 1
ATOM 1511 C C . ILE A 1 193 ? -9.907 5.271 18.717 1.00 88.94 193 ILE A C 1
ATOM 1513 O O . ILE A 1 193 ? -9.859 4.064 18.949 1.00 88.94 193 ILE A O 1
ATOM 1517 N N . ILE A 1 194 ? -8.812 5.957 18.371 1.00 88.88 194 ILE A N 1
ATOM 1518 C CA . ILE A 1 194 ? -7.506 5.299 18.184 1.00 88.88 194 ILE A CA 1
ATOM 1519 C C . ILE A 1 194 ? -6.941 4.748 19.487 1.00 88.88 194 ILE A C 1
ATOM 1521 O O . ILE A 1 194 ? -6.375 3.654 19.498 1.00 88.88 194 ILE A O 1
ATOM 1525 N N . ARG A 1 195 ? -7.121 5.461 20.602 1.00 89.44 195 ARG A N 1
ATOM 1526 C CA . ARG A 1 195 ? -6.710 4.951 21.914 1.00 89.44 195 ARG A CA 1
ATOM 1527 C C . ARG A 1 195 ? -7.521 3.726 22.321 1.00 89.44 195 ARG A C 1
ATOM 1529 O O . ARG A 1 195 ? -6.929 2.777 22.821 1.00 89.44 195 ARG A O 1
ATOM 1536 N N . GLU A 1 196 ? -8.826 3.691 22.070 1.00 91.50 196 GLU A N 1
ATOM 1537 C CA . GLU A 1 196 ? -9.633 2.491 22.309 1.00 91.50 196 GLU A CA 1
ATOM 1538 C C . GLU A 1 196 ? -9.191 1.328 21.413 1.00 91.50 196 GLU A C 1
ATOM 1540 O O . GLU A 1 196 ? -8.995 0.220 21.910 1.00 91.50 196 GLU A O 1
ATOM 1545 N N . ALA A 1 197 ? -8.928 1.586 20.128 1.00 91.31 197 ALA A N 1
ATOM 1546 C CA . ALA A 1 197 ? -8.421 0.581 19.196 1.00 91.31 197 ALA A CA 1
ATOM 1547 C C . ALA A 1 197 ? -7.049 0.012 19.615 1.00 91.31 197 ALA A C 1
ATOM 1549 O O . ALA A 1 197 ? -6.805 -1.193 19.532 1.00 91.31 197 ALA A O 1
ATOM 1550 N N . SER A 1 198 ? -6.168 0.859 20.157 1.00 91.56 198 SER A N 1
ATOM 1551 C CA . SER A 1 198 ? -4.851 0.445 20.656 1.00 91.56 198 SER A CA 1
ATOM 1552 C C . SER A 1 198 ? -4.902 -0.502 21.861 1.00 91.56 198 SER A C 1
ATOM 1554 O O . SER A 1 198 ? -3.939 -1.222 22.109 1.00 91.56 198 SER A O 1
ATOM 1556 N N . LYS A 1 199 ? -6.018 -0.565 22.605 1.00 91.56 199 LYS A N 1
ATOM 1557 C CA . LYS A 1 199 ? -6.144 -1.491 23.746 1.00 91.56 199 LYS A CA 1
ATOM 1558 C C . LYS A 1 199 ? -6.190 -2.952 23.311 1.00 91.56 199 LYS A C 1
ATOM 1560 O O . LYS A 1 199 ? -5.794 -3.822 24.083 1.00 91.56 199 LYS A O 1
ATOM 1565 N N . TRP A 1 200 ? -6.696 -3.221 22.109 1.00 91.44 200 TRP A N 1
ATOM 1566 C CA . TRP A 1 200 ? -6.863 -4.577 21.586 1.00 91.44 200 TRP A CA 1
ATOM 1567 C C . TRP A 1 200 ? -5.988 -4.885 20.364 1.00 91.44 200 TRP A C 1
ATOM 1569 O O . TRP A 1 200 ? -5.817 -6.063 20.059 1.00 91.44 200 TRP A O 1
ATOM 1579 N N . SER A 1 201 ? -5.383 -3.885 19.707 1.00 92.19 201 SER A N 1
ATOM 1580 C CA . SER A 1 201 ? -4.333 -4.089 18.694 1.00 92.19 201 SER A CA 1
ATOM 1581 C C . SER A 1 201 ? -2.957 -3.648 19.217 1.00 92.19 201 SER A C 1
ATOM 1583 O O . SER A 1 201 ? -2.678 -2.445 19.291 1.00 92.19 201 SER A O 1
ATOM 1585 N N . PRO A 1 202 ? -2.065 -4.605 19.543 1.00 92.94 202 PRO A N 1
ATOM 1586 C CA . PRO A 1 202 ? -0.690 -4.315 19.947 1.00 92.94 202 PRO A CA 1
ATOM 1587 C C . PRO A 1 202 ? 0.106 -3.557 18.879 1.00 92.94 202 PRO A C 1
ATOM 1589 O O . PRO A 1 202 ? 0.917 -2.696 19.209 1.00 92.94 202 PRO A O 1
ATOM 1592 N N . GLU A 1 203 ? -0.131 -3.850 17.600 1.00 91.31 203 GLU A N 1
ATOM 1593 C CA . GLU A 1 203 ? 0.532 -3.189 16.477 1.00 91.31 203 GLU A CA 1
ATOM 1594 C C . GLU A 1 203 ? 0.152 -1.709 16.414 1.00 91.31 203 GLU A C 1
ATOM 1596 O O . GLU A 1 203 ? 1.021 -0.845 16.296 1.00 91.31 203 GLU A O 1
ATOM 1601 N N . LEU A 1 204 ? -1.142 -1.400 16.564 1.00 91.06 204 LEU A N 1
ATOM 1602 C CA . LEU A 1 204 ? -1.599 -0.017 16.633 1.00 91.06 204 LEU A CA 1
ATOM 1603 C C . LEU A 1 204 ? -1.054 0.695 17.875 1.00 91.06 204 LEU A C 1
ATOM 1605 O O . LEU A 1 204 ? -0.647 1.849 17.774 1.00 91.06 204 LEU A O 1
ATOM 1609 N N . ALA A 1 205 ? -0.992 0.025 19.027 1.00 91.44 205 ALA A N 1
ATOM 1610 C CA . ALA A 1 205 ? -0.420 0.614 20.236 1.00 91.44 205 ALA A CA 1
ATOM 1611 C C . ALA A 1 205 ? 1.037 1.048 20.029 1.00 91.44 205 ALA A C 1
ATOM 1613 O O . ALA A 1 205 ? 1.406 2.172 20.368 1.00 91.44 205 ALA A O 1
ATOM 1614 N N . VAL A 1 206 ? 1.856 0.195 19.412 1.00 91.81 206 VAL A N 1
ATOM 1615 C CA . VAL A 1 206 ? 3.254 0.530 19.117 1.00 91.81 206 VAL A CA 1
ATOM 1616 C C . VAL A 1 206 ? 3.363 1.654 18.095 1.00 91.8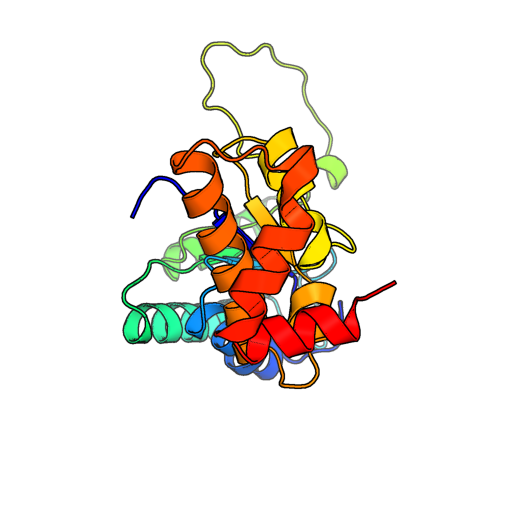1 206 VAL A C 1
ATOM 1618 O O . VAL A 1 206 ? 4.137 2.586 18.308 1.00 91.81 206 VAL A O 1
ATOM 1621 N N . ALA A 1 207 ? 2.566 1.623 17.027 1.00 88.81 207 ALA A N 1
ATOM 1622 C CA . ALA A 1 207 ? 2.482 2.724 16.070 1.00 88.81 207 ALA A CA 1
ATOM 1623 C C . ALA A 1 207 ? 2.144 4.061 16.758 1.00 88.81 207 ALA A C 1
ATOM 1625 O O . ALA A 1 207 ? 2.807 5.076 16.528 1.00 88.81 207 ALA A O 1
ATOM 1626 N N . CYS A 1 208 ? 1.142 4.062 17.638 1.00 90.56 208 CYS A N 1
ATOM 1627 C CA . CYS A 1 208 ? 0.729 5.230 18.408 1.00 90.56 208 CYS A CA 1
ATOM 1628 C C . CYS A 1 208 ? 1.851 5.773 19.296 1.00 90.56 208 CYS A C 1
ATOM 1630 O O . CYS A 1 208 ? 2.025 6.987 19.351 1.00 90.56 208 CYS A O 1
ATOM 1632 N N . GLU A 1 209 ? 2.620 4.898 19.947 1.00 89.88 209 GLU A N 1
ATOM 1633 C CA . GLU A 1 209 ? 3.733 5.277 20.824 1.00 89.88 209 GLU A CA 1
ATOM 1634 C C . GLU A 1 209 ? 4.944 5.839 20.071 1.00 89.88 209 GLU A C 1
ATOM 1636 O O . GLU A 1 209 ? 5.654 6.695 20.595 1.00 89.88 209 GLU A O 1
ATOM 1641 N N . VAL A 1 210 ? 5.190 5.372 18.847 1.00 87.69 210 VAL A N 1
ATOM 1642 C CA . VAL A 1 210 ? 6.324 5.810 18.017 1.00 87.69 210 VAL A CA 1
ATOM 1643 C C . VAL A 1 210 ? 6.093 7.200 17.440 1.00 87.69 210 VAL A C 1
ATOM 1645 O O . VAL A 1 210 ? 7.030 7.988 17.331 1.00 87.69 210 VAL A O 1
ATOM 1648 N N . TRP A 1 211 ? 4.850 7.492 17.060 1.00 85.56 211 TRP A N 1
ATOM 1649 C CA . TRP A 1 211 ? 4.466 8.750 16.421 1.00 85.56 211 TRP A CA 1
ATOM 1650 C C . TRP A 1 211 ? 3.626 9.653 17.329 1.00 85.56 211 TRP A C 1
ATOM 1652 O O . TRP A 1 211 ? 2.909 10.514 16.823 1.00 85.56 211 TRP A O 1
ATOM 1662 N N . LYS A 1 212 ? 3.672 9.449 18.653 1.00 78.94 212 LYS A N 1
ATOM 1663 C CA . LYS A 1 212 ? 3.108 10.408 19.610 1.00 78.94 212 LYS A CA 1
ATOM 1664 C C . LYS A 1 212 ? 3.964 11.677 19.604 1.00 78.94 212 LYS A C 1
ATOM 1666 O O . LYS A 1 212 ? 5.188 11.585 19.694 1.00 78.94 212 LYS A O 1
ATOM 1671 N N . GLU A 1 213 ? 3.317 12.830 19.480 1.00 55.09 213 GLU A N 1
ATOM 1672 C CA . GLU A 1 213 ? 3.920 14.124 19.824 1.00 55.09 213 GLU A CA 1
ATOM 1673 C C . GLU A 1 213 ? 3.820 14.360 21.334 1.00 55.09 213 GLU A C 1
ATOM 1675 O O . GLU A 1 213 ? 2.722 14.131 21.899 1.00 55.09 213 GLU A O 1
#

Mean predicted aligned error: 8.04 Å

InterPro domains:
  IPR000685 Ribulose bisphosphate carboxylase, large subunit, C-terminal [PF00016] (2-112)
  IPR020878 Ribulose bisphosphate carboxylase, large chain, active site [PS00157] (34-42)
  IPR033966 RuBisCO [PTHR42704] (2-112)
  IPR036376 Ribulose bisphosphate carboxylase, large subunit, C-terminal domain superfamily [G3DSA:3.20.20.110] (1-112)
  IPR036376 Ribulose bisphosphate carboxylase, large subunit, C-terminal domain superfamily [G3DSA:3.20.20.110] (113-213)
  IPR036376 Ribulose bisphosphate carboxylase, large subunit, C-terminal domain superfamily [SSF51649] (2-212)

Sequence (213 aa):
MYGRHLLGCTIKPKLGLSPKNYGRVLVYECLRDGLDFTKDDENVNSQPFMHWRDRFLFCAEALYKAQAETGEIKGHYLNATVGTCEEMIKRAVFARELGVPIIVHDYLTRGFIEESWYALPCVLPVASGRIHVWHMPALTEIFGDDYVLQFGGGTLGHPWGNAPAAVANRVALEAYVQSRNEGCNLATEGNAIIREASKWSPELAVACEVWKE

Secondary structure (DSSP, 8-state):
--SSPEEEEE-SSSS---HHIIIIIIIHHHHHTT-SEEE--TT-SSBTTB-HHHHHHHHHHHHHHHHHHH-S--EEEEE---SSHHHHHHHHHHHHHTT-S-EE--GGGS-------SSPPPPPPEEESS--GGGHHHHHHHH-SS-EEE-SHHHHT-TT-HHHHHHHHHHHHHHHHHHHHTT--HHHHHHHHHHHHHTT-HHHHHHHHHS--

Foldseek 3Di:
DAQFAAEEEEEDPLDDDALQCLQVPQLLLQLLQAHQEYERDQPPAADPRYGLLSNLVSNLVSQVVSCVNRVHHHAYARELEDDDPVSSVVSVVSNVVSVGDHYDYDPVVPDDDDDDCPVPDDDAAEDDDPDALLCLLVVCVVRPRRHYYYDHCNQQVQPVGRNLSSNLNRLSRVLNSVCVVVVDDSVPCVVVSLVVSCVPRVSVVSSCVVPPD

Radius of gyration: 17.9 Å; Cα contacts (8 Å, |Δi|>4): 358; chains: 1; bounding box: 44×38×51 Å

Nearest PDB structures (foldseek):
  6kyi-assembly1_A  TM=9.508E-01  e=2.614E-32  Oryza sativa
  2ybv-assembly1_A  TM=9.341E-01  e=4.159E-27  Thermosynechococcus vestitus BP-1
  8io2-assembly1_F  TM=9.346E-01  e=6.032E-26  Synechococcus elongatus PCC 6301
  6ftl-assembly1_A  TM=9.346E-01  e=4.834E-23  Skeletonema marinoi
  6ura-assembly1_A  TM=8.898E-01  e=3.370E-21  Candidatus Promineifilum breve